Protein AF-A0A6M1Z0L0-F1 (afdb_monomer_lite)

Sequence (212 aa):
MRDQWIDWLQDKQRHFFYGVILVIAVFFVAFQIAGKFHKGPTSNFFAANQVFEKWLLQKEPFDNLESALQKHPELETKFGARIAEKFIAQNDGESAEPFASRVFQRVFPEIPEHSTFAQGSLLIAKGNLEEALTMAVSLKERLDNDALLYGFNLVRIASLCRALDVSAEEQVALRELEGFIEEKSEAALLLNECFKEGTTTLSDYISQRKTQ

Foldseek 3Di:
DVVVVVVVCVVCVVVVVVVVVVVVVVVVVVVVVVVVPPCDPVVLVVVLVVQLVCVLVVNDDCVSNVVSCVVPVVVLVVCLVVQLVVCLVVLNLVSNVVSLVVVLVVCCVPCVLVSLLSVLSSCVSVVVLVVSLVSLVVSLVVCPPPLLSNLVSLVSNLVSCVVVVVLVSNLVSLVVNVVSLVVVPPSNVVSQVVADDPPDTPVNVSVVSVVD

Secondary structure (DSSP, 8-state):
-HHHHHHHHHHHHHHHHHHHHHHHHHHHHHHHHHHHH---HHHHHHHHHHHHHHHHTTSS-HHHHHHHHHH-THHHHHHHHHHHHHHHHTT-HHHHHHHHHHHHHHHTTT-HHHHHHHHHHHHHHTT-HHHHHHHHHHHHTT-TT-HHHHHHHHHHHHHHHHHTT-HHHHHHHHHHHHHHHHT--HHHHHHHHHSEETTEEHHHHHHHHTT-

Radius of gyration: 32.15 Å; chains: 1; bounding box: 49×32×114 Å

Structure (mmCIF, N/CA/C/O backbone):
data_AF-A0A6M1Z0L0-F1
#
_entry.id   AF-A0A6M1Z0L0-F1
#
loop_
_atom_site.group_PDB
_atom_site.id
_atom_site.type_symbol
_atom_site.label_atom_id
_atom_site.label_alt_id
_atom_site.label_comp_id
_atom_site.label_asym_id
_atom_site.label_entity_id
_atom_site.label_seq_id
_atom_site.pdbx_PDB_ins_code
_atom_site.Cartn_x
_atom_site.Cartn_y
_atom_site.Cartn_z
_atom_site.occupancy
_atom_site.B_iso_or_equiv
_atom_site.auth_seq_id
_atom_site.auth_comp_id
_atom_site.auth_asym_id
_atom_site.auth_atom_id
_atom_site.pdbx_PDB_model_num
ATOM 1 N N . MET A 1 1 ? 20.686 12.573 -90.471 1.00 58.75 1 MET A N 1
ATOM 2 C CA . MET A 1 1 ? 20.586 13.111 -89.091 1.00 58.75 1 MET A CA 1
ATOM 3 C C . MET A 1 1 ? 19.736 12.236 -88.175 1.00 58.75 1 MET A C 1
ATOM 5 O O . MET A 1 1 ? 20.153 12.040 -87.046 1.00 58.75 1 MET A O 1
ATOM 9 N N . ARG A 1 2 ? 18.592 11.687 -88.620 1.00 65.88 2 ARG A N 1
ATOM 10 C CA . ARG A 1 2 ? 17.754 10.808 -87.779 1.00 65.88 2 ARG A CA 1
ATOM 11 C C . ARG A 1 2 ? 18.464 9.510 -87.366 1.00 65.88 2 ARG A C 1
ATOM 13 O O . ARG A 1 2 ? 18.391 9.135 -86.205 1.00 65.88 2 ARG A O 1
ATOM 20 N N . ASP A 1 3 ? 19.210 8.902 -88.285 1.00 70.94 3 ASP A N 1
ATOM 21 C CA . ASP A 1 3 ? 19.865 7.607 -88.038 1.00 70.94 3 ASP A CA 1
ATOM 22 C C . ASP A 1 3 ? 21.054 7.728 -87.069 1.00 70.94 3 ASP A C 1
ATOM 24 O O . ASP A 1 3 ? 21.173 6.948 -86.134 1.00 70.94 3 ASP A O 1
ATOM 28 N N . GLN A 1 4 ? 21.828 8.818 -87.161 1.00 76.00 4 GLN A N 1
ATOM 29 C CA . GLN A 1 4 ? 22.904 9.134 -86.206 1.00 76.00 4 GLN A CA 1
ATOM 30 C C . GLN A 1 4 ? 22.402 9.326 -84.766 1.00 76.00 4 GLN A C 1
ATOM 32 O O . GLN A 1 4 ? 23.133 9.066 -83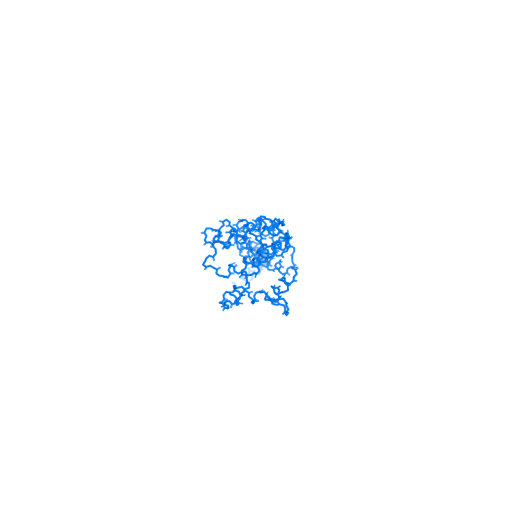.814 1.00 76.00 4 GLN A O 1
ATOM 37 N N . TRP A 1 5 ? 21.162 9.792 -84.597 1.00 74.25 5 TRP A N 1
ATOM 38 C CA . TRP A 1 5 ? 20.561 9.981 -83.278 1.00 74.25 5 TRP A CA 1
ATOM 39 C C . TRP A 1 5 ? 20.124 8.647 -82.660 1.00 74.25 5 TRP A C 1
ATOM 41 O O . TRP A 1 5 ? 20.242 8.464 -81.452 1.00 74.25 5 TRP A O 1
ATOM 51 N N . ILE A 1 6 ? 19.665 7.702 -83.488 1.00 77.69 6 ILE A N 1
ATOM 52 C CA . ILE A 1 6 ? 19.258 6.355 -83.062 1.00 77.69 6 ILE A CA 1
ATOM 53 C C . ILE A 1 6 ? 20.485 5.525 -82.664 1.00 77.69 6 ILE A C 1
ATOM 55 O O . ILE A 1 6 ? 20.477 4.917 -81.593 1.00 77.69 6 ILE A O 1
ATOM 59 N N . ASP A 1 7 ? 21.559 5.582 -83.455 1.00 77.62 7 ASP A N 1
ATOM 60 C CA . ASP A 1 7 ? 22.811 4.871 -83.166 1.00 77.62 7 ASP A CA 1
ATOM 61 C C . ASP A 1 7 ? 23.477 5.393 -81.881 1.00 77.62 7 ASP A C 1
ATOM 63 O O . ASP A 1 7 ? 23.958 4.620 -81.050 1.00 77.62 7 ASP A O 1
ATOM 67 N N . TRP A 1 8 ? 23.436 6.713 -81.660 1.00 77.50 8 TRP A N 1
ATOM 68 C CA . TRP A 1 8 ? 23.908 7.325 -80.416 1.00 77.50 8 TRP A CA 1
ATOM 69 C C . TRP A 1 8 ? 23.073 6.890 -79.204 1.00 77.50 8 TRP A C 1
ATOM 71 O O . TRP A 1 8 ? 23.625 6.609 -78.136 1.00 77.50 8 TRP A O 1
ATOM 81 N N . LEU A 1 9 ? 21.748 6.792 -79.362 1.00 75.38 9 LEU A N 1
ATOM 82 C CA . LEU A 1 9 ? 20.863 6.338 -78.291 1.00 75.38 9 LEU A CA 1
ATOM 83 C C . LEU A 1 9 ? 21.138 4.876 -77.921 1.00 75.38 9 LEU A C 1
ATOM 85 O O . LEU A 1 9 ? 21.174 4.554 -76.736 1.00 75.38 9 LEU A O 1
ATOM 89 N N . GLN A 1 10 ? 21.370 4.008 -78.910 1.00 78.25 10 GLN A N 1
ATOM 90 C CA . GLN A 1 10 ? 21.685 2.595 -78.684 1.00 78.25 10 GLN A CA 1
ATOM 91 C C . GLN A 1 10 ? 23.038 2.395 -77.989 1.00 78.25 10 GLN A C 1
ATOM 93 O O . GLN A 1 10 ? 23.122 1.585 -77.065 1.00 78.25 10 GLN A O 1
ATOM 98 N N . ASP A 1 11 ? 24.067 3.168 -78.351 1.00 81.94 11 ASP A N 1
ATOM 99 C CA . ASP A 1 11 ? 25.377 3.119 -77.684 1.00 81.94 11 ASP A CA 1
ATOM 100 C C . ASP A 1 11 ? 25.288 3.562 -76.209 1.00 81.94 11 ASP A C 1
ATOM 102 O O . ASP A 1 11 ? 25.892 2.968 -75.310 1.00 81.94 11 ASP A O 1
ATOM 106 N N . LYS A 1 12 ? 24.472 4.585 -75.919 1.00 85.50 12 LYS A N 1
ATOM 107 C CA . LYS A 1 12 ? 24.326 5.140 -74.561 1.00 85.50 12 LYS A CA 1
ATOM 108 C C . LYS A 1 12 ? 23.271 4.455 -73.699 1.00 85.50 12 LYS A C 1
ATOM 110 O O . LYS A 1 12 ? 23.344 4.574 -72.473 1.00 85.50 12 LYS A O 1
ATOM 115 N N . GLN A 1 13 ? 22.356 3.682 -74.283 1.00 82.94 13 GLN A N 1
ATOM 116 C CA . GLN A 1 13 ? 21.294 2.976 -73.560 1.00 82.94 13 GLN A CA 1
ATOM 117 C C . GLN A 1 13 ? 21.852 2.048 -72.474 1.00 82.94 13 GLN A C 1
ATOM 119 O O . GLN A 1 13 ? 21.307 1.983 -71.372 1.00 82.94 13 GLN A O 1
ATOM 124 N N . ARG A 1 14 ? 22.973 1.369 -72.744 1.00 80.31 14 ARG A N 1
ATOM 125 C CA . ARG A 1 14 ? 23.596 0.453 -71.781 1.00 80.31 14 ARG A CA 1
ATOM 126 C C . ARG A 1 14 ? 24.157 1.190 -70.559 1.00 80.31 14 ARG A C 1
ATOM 128 O O . ARG A 1 14 ? 23.950 0.750 -69.431 1.00 80.31 14 ARG A O 1
ATOM 135 N N . HIS A 1 15 ? 24.810 2.333 -70.765 1.00 86.06 15 HIS A N 1
ATOM 136 C CA . HIS A 1 15 ? 25.315 3.172 -69.673 1.00 86.06 15 HIS A CA 1
ATOM 137 C C . HIS A 1 15 ? 24.184 3.829 -68.878 1.00 86.06 15 HIS A C 1
ATOM 139 O O . HIS A 1 15 ? 24.255 3.885 -67.651 1.00 86.06 15 HIS A O 1
ATOM 145 N N . PHE A 1 16 ? 23.118 4.255 -69.560 1.00 86.38 16 PHE A N 1
ATOM 146 C CA . PHE A 1 16 ? 21.915 4.772 -68.914 1.00 86.38 16 PHE A CA 1
ATOM 147 C C . PHE A 1 16 ? 21.266 3.713 -68.014 1.00 86.38 16 PHE A C 1
ATOM 149 O O . PHE A 1 16 ? 20.957 3.991 -66.857 1.00 86.38 16 PHE A O 1
ATOM 156 N N . PHE A 1 17 ? 21.145 2.474 -68.497 1.00 87.31 17 PHE A N 1
ATOM 157 C CA . PHE A 1 17 ? 20.562 1.371 -67.733 1.00 87.31 17 PHE A CA 1
ATOM 158 C C . PHE A 1 17 ? 21.378 1.029 -66.477 1.00 87.31 17 PHE A C 1
ATOM 160 O O . PHE A 1 17 ? 20.812 0.897 -65.392 1.00 87.31 17 PHE A O 1
ATOM 167 N N . TYR A 1 18 ? 22.711 0.961 -66.584 1.00 90.31 18 TYR A N 1
ATOM 168 C CA . TYR A 1 18 ? 23.572 0.763 -65.412 1.00 90.31 18 TYR A CA 1
ATOM 169 C C . TYR A 1 18 ? 23.504 1.936 -64.427 1.00 90.31 18 TYR A C 1
ATOM 171 O O . TYR A 1 18 ? 23.506 1.707 -63.218 1.00 90.31 18 TYR A O 1
ATOM 179 N N . GLY A 1 19 ? 23.388 3.172 -64.922 1.00 92.00 19 GLY A N 1
ATOM 180 C CA . GLY A 1 19 ? 23.187 4.352 -64.081 1.00 92.00 19 GLY A CA 1
ATOM 181 C C . GLY A 1 19 ? 21.892 4.272 -63.271 1.00 92.00 19 GLY A C 1
ATOM 182 O O . GLY A 1 19 ? 21.909 4.490 -62.062 1.00 92.00 19 GLY A O 1
ATOM 183 N N . VAL A 1 20 ? 20.786 3.875 -63.905 1.00 91.50 20 VAL A N 1
ATOM 184 C CA . VAL A 1 20 ? 19.490 3.696 -63.229 1.00 91.50 20 VAL A CA 1
ATOM 185 C C . VAL A 1 20 ? 19.558 2.590 -62.171 1.00 91.50 20 VAL A C 1
ATOM 187 O O . VAL A 1 20 ? 19.101 2.797 -61.048 1.00 91.50 20 VAL A O 1
ATOM 190 N N . ILE A 1 21 ? 20.175 1.444 -62.480 1.00 93.62 21 ILE A N 1
ATOM 191 C CA . ILE A 1 21 ? 20.345 0.350 -61.508 1.00 93.62 21 ILE A CA 1
ATOM 192 C C . ILE A 1 21 ? 21.174 0.806 -60.303 1.00 93.62 21 ILE A C 1
ATOM 194 O O . ILE A 1 21 ? 20.808 0.511 -59.166 1.00 93.62 21 ILE A O 1
ATOM 198 N N . LEU A 1 22 ? 22.265 1.540 -60.533 1.00 94.50 22 LEU A N 1
ATOM 199 C CA . LEU A 1 22 ? 23.115 2.052 -59.460 1.00 94.50 22 LEU A CA 1
ATO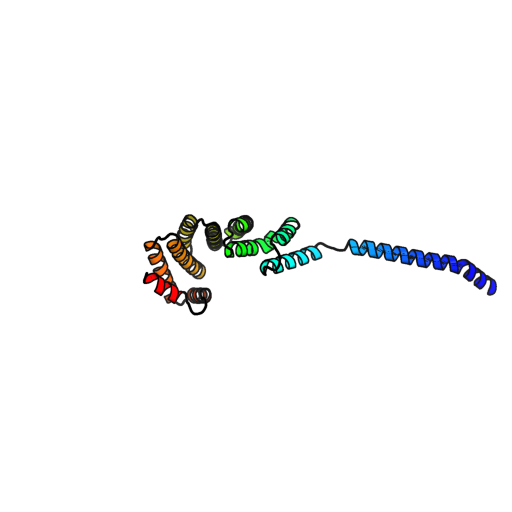M 200 C C . LEU A 1 22 ? 22.335 2.998 -58.540 1.00 94.50 22 LEU A C 1
ATOM 202 O O . LEU A 1 22 ? 22.416 2.868 -57.322 1.00 94.50 22 LEU A O 1
ATOM 206 N N . VAL A 1 23 ? 21.540 3.907 -59.109 1.00 94.88 23 VAL A N 1
ATOM 207 C CA . VAL A 1 23 ? 20.701 4.830 -58.332 1.00 94.88 23 VAL A CA 1
ATOM 208 C C . VAL A 1 23 ? 19.675 4.066 -57.496 1.00 94.88 23 VAL A C 1
ATOM 210 O O . VAL A 1 23 ? 19.530 4.358 -56.312 1.00 94.88 23 VAL A O 1
ATOM 213 N N . ILE A 1 24 ? 19.015 3.052 -58.063 1.00 94.38 24 ILE A N 1
ATOM 214 C CA . ILE A 1 24 ? 18.059 2.210 -57.325 1.00 94.38 24 ILE A CA 1
ATOM 215 C C . ILE A 1 24 ? 18.759 1.456 -56.188 1.00 94.38 24 ILE A C 1
ATOM 217 O O . ILE A 1 24 ? 18.242 1.418 -55.073 1.00 94.38 24 ILE A O 1
ATOM 221 N N . ALA A 1 25 ? 19.945 0.893 -56.433 1.00 93.88 25 ALA A N 1
ATOM 222 C CA . ALA A 1 25 ? 20.717 0.186 -55.413 1.00 93.88 25 ALA A CA 1
ATOM 223 C C . ALA A 1 25 ? 21.144 1.121 -54.269 1.00 93.88 25 ALA A C 1
ATOM 225 O O . ALA A 1 25 ? 20.983 0.777 -53.098 1.00 93.88 25 ALA A O 1
ATOM 226 N N . VAL A 1 26 ? 21.620 2.327 -54.594 1.00 95.00 26 VAL A N 1
ATOM 227 C CA . VAL A 1 26 ? 21.963 3.353 -53.598 1.00 95.00 26 VAL A CA 1
ATOM 228 C C . VAL A 1 26 ? 20.727 3.768 -52.805 1.00 95.00 26 VAL A C 1
ATOM 230 O O . VAL A 1 26 ? 20.796 3.856 -51.582 1.00 95.00 26 VAL A O 1
ATOM 233 N N . PHE A 1 27 ? 19.584 3.960 -53.467 1.00 93.75 27 PHE A N 1
ATOM 234 C CA . PHE A 1 27 ? 18.335 4.324 -52.799 1.00 93.75 27 PHE A CA 1
ATOM 235 C C . PHE A 1 27 ? 17.845 3.214 -51.861 1.00 93.75 27 PHE A C 1
ATOM 237 O O . PHE A 1 27 ? 17.438 3.491 -50.736 1.00 93.75 27 PHE A O 1
ATOM 244 N N . PHE A 1 28 ? 17.950 1.950 -52.276 1.00 92.31 28 PHE A N 1
ATOM 245 C CA . PHE A 1 28 ? 17.598 0.798 -51.447 1.00 92.31 28 PHE A CA 1
ATOM 246 C C . PHE A 1 28 ? 18.487 0.691 -50.201 1.00 92.31 28 PHE A C 1
ATOM 248 O O . PHE A 1 28 ? 17.985 0.491 -49.094 1.00 92.31 28 PHE A O 1
ATOM 255 N N . VAL A 1 29 ? 19.801 0.881 -50.356 1.00 91.38 29 VAL A N 1
ATOM 256 C CA . VAL A 1 29 ? 20.746 0.888 -49.229 1.00 91.38 29 VAL A CA 1
ATOM 257 C C . VAL A 1 29 ? 20.479 2.076 -48.303 1.00 91.38 29 VAL A C 1
ATOM 259 O O . VAL A 1 29 ? 20.396 1.891 -47.090 1.00 91.38 29 VAL A O 1
ATOM 262 N N . ALA A 1 30 ? 20.265 3.277 -48.847 1.00 87.88 30 ALA A N 1
ATOM 263 C CA . ALA A 1 30 ? 19.924 4.462 -48.063 1.00 87.88 30 ALA A CA 1
ATOM 264 C C . ALA A 1 30 ? 18.618 4.268 -47.276 1.00 87.88 30 ALA A C 1
ATOM 266 O O . ALA A 1 30 ? 18.559 4.614 -46.098 1.00 87.88 30 ALA A O 1
ATOM 267 N N . PHE A 1 31 ? 17.604 3.645 -47.883 1.00 85.81 31 PHE A N 1
ATOM 268 C CA . PHE A 1 31 ? 16.337 3.330 -47.226 1.00 85.81 31 PHE A CA 1
ATOM 269 C C . PHE A 1 31 ? 16.502 2.302 -46.094 1.00 85.81 31 PHE A C 1
ATOM 271 O O . PHE A 1 31 ? 15.972 2.493 -45.000 1.00 85.81 31 PHE A O 1
ATOM 278 N N . GLN A 1 32 ? 17.291 1.244 -46.313 1.00 82.44 32 GLN A N 1
ATOM 279 C CA . GLN A 1 32 ? 17.608 0.240 -45.286 1.00 82.44 32 GLN A CA 1
ATOM 280 C C . GLN A 1 32 ? 18.367 0.837 -44.095 1.00 82.44 32 GLN A C 1
ATOM 282 O O . GLN A 1 32 ? 18.114 0.476 -42.944 1.00 82.44 32 GLN A O 1
ATOM 287 N N . ILE A 1 33 ? 19.287 1.765 -44.358 1.00 81.81 33 ILE A N 1
ATOM 288 C CA . ILE A 1 33 ? 20.039 2.466 -43.317 1.00 81.81 33 ILE A CA 1
ATOM 289 C C . ILE A 1 33 ? 19.108 3.433 -42.573 1.00 81.81 33 ILE A C 1
ATOM 291 O O . ILE A 1 33 ? 19.030 3.373 -41.348 1.00 81.81 33 ILE A O 1
ATOM 295 N N . ALA A 1 34 ? 18.327 4.250 -43.285 1.00 75.12 34 ALA A N 1
ATOM 296 C CA . ALA A 1 34 ? 17.383 5.193 -42.684 1.00 75.12 34 ALA A CA 1
ATOM 297 C C . ALA A 1 34 ? 16.338 4.498 -41.793 1.00 75.12 34 ALA A C 1
ATOM 299 O O . ALA A 1 34 ? 16.054 4.983 -40.696 1.00 75.12 34 ALA A O 1
ATOM 300 N N . GLY A 1 35 ? 15.824 3.331 -42.199 1.00 63.12 35 GLY A N 1
ATOM 301 C CA . GLY A 1 35 ? 14.878 2.542 -41.403 1.00 63.12 35 GLY A CA 1
ATOM 302 C C . GLY A 1 35 ? 15.447 2.040 -40.069 1.00 63.12 35 GLY A C 1
ATOM 303 O O . GLY A 1 35 ? 14.705 1.899 -39.098 1.00 63.12 35 GLY A O 1
ATOM 304 N N . LYS A 1 36 ? 16.768 1.833 -39.971 1.00 63.91 36 LYS A N 1
ATOM 305 C CA . LYS A 1 36 ? 17.429 1.424 -38.719 1.00 63.91 36 LYS A CA 1
ATOM 306 C C . LYS A 1 36 ? 17.633 2.577 -37.729 1.00 63.91 36 LYS A C 1
ATOM 308 O O . LYS A 1 36 ? 17.756 2.312 -36.537 1.00 63.91 36 LYS A O 1
ATOM 313 N N . PHE A 1 37 ? 17.610 3.830 -38.188 1.00 58.25 37 PHE A N 1
ATOM 314 C CA . PHE A 1 37 ? 17.841 5.015 -37.349 1.00 58.25 37 PHE A CA 1
ATOM 315 C C . PHE A 1 37 ? 16.562 5.734 -36.877 1.00 58.25 37 PHE A C 1
ATOM 317 O O . PHE A 1 37 ? 16.653 6.667 -36.088 1.00 58.25 37 PHE A O 1
ATOM 324 N N . HIS A 1 38 ? 15.365 5.292 -37.287 1.00 50.28 38 HIS A N 1
ATOM 325 C CA . HIS A 1 38 ? 14.088 5.950 -36.945 1.00 50.28 38 HIS A CA 1
ATOM 326 C C . HIS A 1 38 ? 13.393 5.445 -35.664 1.00 50.28 38 HIS A C 1
ATOM 328 O O . HIS A 1 38 ? 12.245 5.811 -35.408 1.00 50.28 38 HIS A O 1
ATOM 334 N N . LYS A 1 39 ? 14.050 4.648 -34.809 1.00 53.78 39 LYS A N 1
ATOM 335 C CA . LYS A 1 39 ? 13.508 4.345 -33.468 1.00 53.78 39 LYS A CA 1
ATOM 336 C C . LYS A 1 39 ? 13.708 5.550 -32.545 1.00 53.78 39 LYS A C 1
ATOM 338 O O . LYS A 1 39 ? 14.631 5.586 -31.740 1.00 53.78 39 LYS A O 1
ATOM 343 N N . GLY A 1 40 ? 12.870 6.567 -32.729 1.00 53.44 40 GLY A N 1
ATOM 344 C CA . GLY A 1 40 ? 12.899 7.791 -31.936 1.00 53.44 40 GLY A CA 1
ATOM 345 C C . GLY A 1 40 ? 12.501 7.574 -30.464 1.00 53.44 40 GLY A C 1
ATOM 346 O O . GLY A 1 40 ? 11.939 6.531 -30.118 1.00 53.44 40 GLY A O 1
ATOM 347 N N . PRO A 1 41 ? 12.724 8.579 -29.597 1.00 58.09 41 PRO A N 1
ATOM 348 C CA . PRO A 1 41 ? 12.422 8.522 -28.159 1.00 58.09 41 PRO A CA 1
ATOM 349 C C . PRO A 1 41 ? 10.963 8.156 -27.832 1.00 58.09 41 PRO A C 1
ATOM 351 O O . PRO A 1 41 ? 10.686 7.468 -26.852 1.00 58.09 41 PRO A O 1
ATOM 354 N N . THR A 1 42 ? 10.018 8.555 -28.687 1.00 58.69 42 THR A N 1
ATOM 355 C CA . THR A 1 42 ? 8.579 8.279 -28.545 1.00 58.69 42 THR A CA 1
ATOM 356 C C . THR A 1 42 ? 8.228 6.794 -28.664 1.00 58.69 42 THR A C 1
ATOM 358 O O . THR A 1 42 ? 7.354 6.315 -27.942 1.00 58.69 42 THR A O 1
ATOM 361 N N . SER A 1 43 ? 8.939 6.043 -29.514 1.00 64.12 43 SER A N 1
ATOM 362 C CA . SER A 1 43 ? 8.796 4.582 -29.619 1.00 64.12 43 SER A CA 1
ATOM 363 C C . SER A 1 43 ? 9.170 3.895 -28.304 1.00 64.12 43 SER A C 1
ATOM 365 O O . SER A 1 43 ? 8.516 2.936 -27.897 1.00 64.12 43 SER A O 1
ATOM 367 N N . ASN A 1 44 ? 10.211 4.389 -27.629 1.00 70.81 44 ASN A N 1
ATOM 368 C CA . ASN A 1 44 ? 10.708 3.790 -26.392 1.00 70.81 44 ASN A CA 1
ATOM 369 C C . ASN A 1 44 ? 9.770 4.068 -25.211 1.00 70.81 44 ASN A C 1
ATOM 371 O O . ASN A 1 44 ? 9.490 3.159 -24.435 1.00 70.81 44 ASN A O 1
ATOM 375 N N . PHE A 1 45 ? 9.195 5.273 -25.128 1.00 79.31 45 PHE A N 1
ATOM 376 C CA . PHE A 1 45 ? 8.202 5.604 -24.101 1.00 79.31 45 PHE A CA 1
ATOM 377 C C . PHE A 1 45 ? 6.918 4.773 -24.241 1.00 79.31 45 PHE A C 1
ATOM 379 O O . PHE A 1 45 ? 6.378 4.265 -23.258 1.00 79.31 45 PHE A O 1
ATOM 386 N N . PHE A 1 46 ? 6.434 4.588 -25.474 1.00 84.75 46 PHE A N 1
ATOM 387 C CA . PHE A 1 46 ? 5.270 3.741 -25.731 1.00 84.75 46 PHE A CA 1
ATOM 388 C C . PHE A 1 46 ? 5.542 2.273 -25.380 1.00 84.75 46 PHE A C 1
ATOM 390 O O . PHE A 1 46 ? 4.710 1.632 -24.740 1.00 84.75 46 PHE A O 1
ATOM 397 N N . ALA A 1 47 ? 6.724 1.758 -25.734 1.00 86.50 47 ALA A N 1
ATOM 398 C CA . ALA A 1 47 ? 7.141 0.416 -25.345 1.00 86.50 47 ALA A CA 1
ATOM 399 C C . ALA A 1 47 ? 7.204 0.259 -23.817 1.00 86.50 47 ALA A C 1
ATOM 401 O O . ALA A 1 47 ? 6.713 -0.736 -23.290 1.00 86.50 47 ALA A O 1
ATOM 402 N N . ALA A 1 48 ? 7.724 1.254 -23.094 1.00 87.62 48 ALA A N 1
ATOM 403 C CA . ALA A 1 48 ? 7.788 1.211 -21.637 1.00 87.62 48 ALA A CA 1
ATOM 404 C C . ALA A 1 48 ? 6.397 1.226 -20.976 1.00 87.62 48 ALA A C 1
ATOM 406 O O . ALA A 1 48 ? 6.175 0.470 -20.033 1.00 87.62 48 ALA A O 1
ATOM 407 N N . ASN A 1 49 ? 5.431 1.991 -21.508 1.00 91.00 49 ASN A N 1
ATOM 408 C CA . ASN A 1 49 ? 4.034 1.901 -21.059 1.00 91.00 49 ASN A CA 1
ATOM 409 C C . ASN A 1 49 ? 3.486 0.476 -21.233 1.00 91.00 49 ASN A C 1
ATOM 411 O O . ASN A 1 49 ? 2.846 -0.046 -20.329 1.00 91.00 49 ASN A O 1
ATOM 415 N N . GLN A 1 50 ? 3.741 -0.177 -22.373 1.00 92.44 50 GLN A N 1
ATOM 416 C CA . GLN A 1 50 ? 3.264 -1.549 -22.584 1.00 92.44 50 GLN A CA 1
ATOM 417 C C . GLN A 1 50 ? 3.887 -2.540 -21.601 1.00 92.44 50 GLN A C 1
ATOM 419 O O . GLN A 1 50 ? 3.193 -3.434 -21.121 1.00 92.44 50 GLN A O 1
ATOM 424 N N . VAL A 1 51 ? 5.183 -2.397 -21.309 1.00 93.62 51 VAL A N 1
ATOM 425 C CA . VAL A 1 51 ? 5.867 -3.234 -20.313 1.00 93.62 51 VAL A CA 1
ATOM 426 C C . VAL A 1 51 ? 5.251 -3.020 -18.933 1.00 93.62 51 VAL A C 1
ATOM 428 O O . VAL A 1 51 ? 4.936 -4.000 -18.265 1.00 93.62 51 VAL A O 1
ATOM 431 N N . PHE A 1 52 ? 5.004 -1.767 -1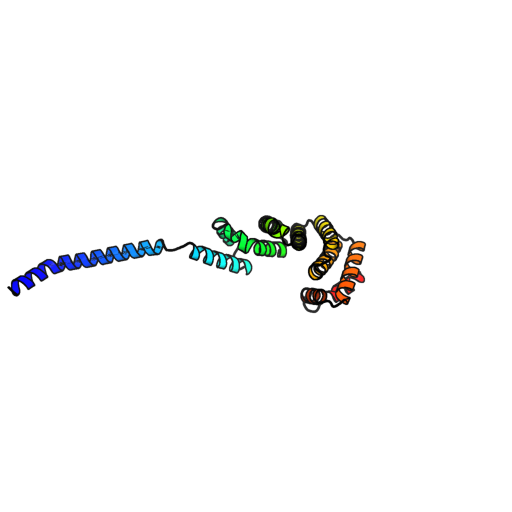8.540 1.00 95.25 52 PHE A N 1
ATOM 432 C CA . PHE A 1 52 ? 4.339 -1.440 -17.280 1.00 95.25 52 PHE A CA 1
ATOM 433 C C . PHE A 1 52 ? 2.943 -2.076 -17.177 1.00 95.25 52 PHE A C 1
ATOM 435 O O . PHE A 1 52 ? 2.668 -2.773 -16.204 1.00 95.25 52 PHE A O 1
ATOM 442 N N . GLU A 1 53 ? 2.090 -1.920 -18.193 1.00 94.62 53 GLU A N 1
ATOM 443 C CA . GLU A 1 53 ? 0.736 -2.499 -18.199 1.00 94.62 53 GLU A CA 1
ATOM 444 C C . GLU A 1 53 ? 0.759 -4.031 -18.126 1.00 94.62 53 GLU A C 1
ATOM 446 O O . GLU A 1 53 ? 0.007 -4.656 -17.375 1.00 94.62 53 GLU A O 1
ATOM 451 N N . LYS A 1 54 ? 1.655 -4.670 -18.883 1.00 95.19 54 LYS A N 1
ATOM 452 C CA . LYS A 1 54 ? 1.805 -6.126 -18.830 1.00 95.19 54 LYS A CA 1
ATOM 453 C C . LYS A 1 54 ? 2.310 -6.597 -17.470 1.00 95.19 54 LYS A C 1
ATOM 455 O O . LYS A 1 54 ? 1.792 -7.588 -16.957 1.00 95.19 54 LYS A O 1
ATOM 460 N N . TRP A 1 55 ? 3.285 -5.900 -16.888 1.00 95.94 55 TRP A N 1
ATOM 461 C CA . TRP A 1 55 ? 3.763 -6.191 -15.543 1.00 95.94 55 TRP A CA 1
ATOM 462 C C . TRP A 1 55 ? 2.636 -6.032 -14.525 1.00 95.94 55 TRP A C 1
ATOM 464 O O . TRP A 1 55 ? 2.446 -6.925 -13.703 1.00 95.94 55 TRP A O 1
ATOM 474 N N . LEU A 1 56 ? 1.833 -4.965 -14.602 1.00 93.75 56 LEU A N 1
ATOM 475 C CA . LEU A 1 56 ? 0.698 -4.721 -13.708 1.00 93.75 56 LEU A CA 1
ATOM 476 C C . LEU A 1 56 ? -0.286 -5.902 -13.727 1.00 93.75 56 LEU A C 1
ATOM 478 O O . LEU A 1 56 ? -0.648 -6.410 -12.666 1.00 93.75 56 LEU A O 1
ATOM 482 N N . LEU A 1 57 ? -0.576 -6.430 -14.920 1.00 93.44 57 LEU A N 1
ATOM 483 C CA . LEU A 1 57 ? -1.410 -7.616 -15.153 1.00 93.44 57 LEU A CA 1
ATOM 484 C C . LEU A 1 57 ? -0.710 -8.965 -14.882 1.00 93.44 57 LEU A C 1
ATOM 486 O O . LEU A 1 57 ? -1.268 -10.005 -15.225 1.00 93.44 57 LEU A O 1
ATOM 490 N N . GLN A 1 58 ? 0.498 -8.962 -14.306 1.00 90.12 58 GLN A N 1
ATOM 491 C CA . GLN A 1 58 ? 1.308 -10.156 -14.003 1.00 90.12 58 GLN A CA 1
ATOM 492 C C . GLN A 1 58 ? 1.661 -11.007 -15.238 1.00 90.12 58 GLN A C 1
ATOM 494 O O . GLN A 1 58 ? 1.888 -12.210 -15.143 1.00 90.12 58 GLN A O 1
ATOM 499 N N . LYS A 1 59 ? 1.717 -10.385 -16.419 1.00 89.06 59 LYS A N 1
ATOM 500 C CA . LYS A 1 59 ? 2.073 -11.046 -17.685 1.00 89.06 59 LYS A CA 1
ATOM 501 C C . LYS A 1 59 ? 3.565 -10.970 -18.005 1.00 89.06 59 LYS A C 1
ATOM 503 O O . LYS A 1 59 ? 4.002 -11.594 -18.964 1.00 89.06 59 LYS A O 1
ATOM 508 N N . GLU A 1 60 ? 4.323 -10.183 -17.246 1.00 89.50 60 GLU A N 1
ATOM 509 C CA . GLU A 1 60 ? 5.761 -9.959 -17.420 1.00 89.50 60 GLU A CA 1
ATOM 510 C C . GLU A 1 60 ? 6.441 -9.866 -16.042 1.00 89.50 60 GLU A C 1
ATOM 512 O O . GLU A 1 60 ? 5.819 -9.349 -15.103 1.00 89.50 60 GLU A O 1
ATOM 517 N N . PRO A 1 61 ? 7.698 -10.329 -15.905 1.00 92.25 61 PRO A N 1
ATOM 518 C CA . PRO A 1 61 ? 8.485 -10.157 -14.687 1.00 92.25 61 PRO A CA 1
ATOM 519 C C . PRO A 1 61 ? 8.851 -8.686 -14.457 1.00 92.25 61 PRO A C 1
ATOM 521 O O . PRO A 1 61 ? 8.877 -7.879 -15.392 1.00 92.25 61 PRO A O 1
ATOM 524 N N . PHE A 1 62 ? 9.161 -8.338 -13.206 1.00 95.00 62 PHE A N 1
ATOM 525 C CA . PHE A 1 62 ? 9.539 -6.971 -12.845 1.00 95.00 62 PHE A CA 1
ATOM 526 C C . PHE A 1 62 ? 10.845 -6.520 -13.512 1.00 95.00 62 PHE A C 1
ATOM 528 O O . PHE A 1 62 ? 10.913 -5.379 -13.954 1.00 95.00 62 PH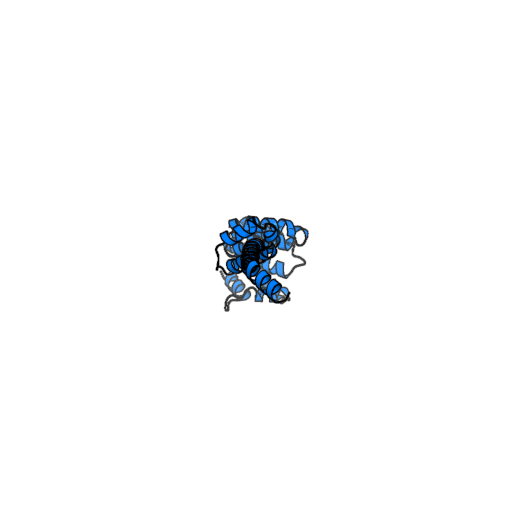E A O 1
ATOM 535 N N . ASP A 1 63 ? 11.818 -7.413 -13.704 1.00 94.94 63 ASP A N 1
ATOM 536 C CA . ASP A 1 63 ? 13.123 -7.131 -14.327 1.00 94.94 63 ASP A CA 1
ATOM 537 C C . ASP A 1 63 ? 13.006 -6.432 -15.695 1.00 94.94 63 ASP A C 1
ATOM 539 O O . ASP A 1 63 ? 13.824 -5.581 -16.063 1.00 94.94 63 ASP A O 1
ATOM 543 N N . ASN A 1 64 ? 11.953 -6.757 -16.456 1.00 92.06 64 ASN A N 1
ATOM 544 C CA . ASN A 1 64 ? 11.672 -6.127 -17.746 1.00 92.06 64 ASN A CA 1
ATOM 545 C C . ASN A 1 64 ? 11.259 -4.658 -17.578 1.00 92.06 64 ASN A C 1
ATOM 547 O O . ASN A 1 64 ? 11.686 -3.800 -18.356 1.00 92.06 64 ASN A O 1
ATOM 551 N N . LEU A 1 65 ? 10.439 -4.364 -16.565 1.00 94.31 65 LEU A N 1
ATOM 552 C CA . LEU A 1 65 ? 10.057 -3.002 -16.206 1.00 94.31 65 LEU A CA 1
ATOM 553 C C . LEU A 1 65 ? 11.241 -2.254 -15.591 1.00 94.31 65 LEU A C 1
ATOM 555 O O . LEU A 1 65 ? 11.516 -1.133 -16.005 1.00 94.31 65 LEU A O 1
ATOM 559 N N . GLU A 1 66 ? 11.984 -2.878 -14.680 1.00 94.62 66 GLU A N 1
ATOM 560 C CA . GLU A 1 66 ? 13.175 -2.296 -14.059 1.00 94.62 66 GLU A CA 1
ATOM 561 C C . GLU A 1 66 ? 14.197 -1.860 -15.117 1.00 94.62 66 GLU A C 1
ATOM 563 O O . GLU A 1 66 ? 14.645 -0.713 -15.127 1.00 94.62 66 GLU A O 1
ATOM 568 N N . SER A 1 67 ? 14.471 -2.723 -16.098 1.00 92.06 67 SER A N 1
ATOM 569 C CA . SER A 1 67 ? 15.337 -2.403 -17.236 1.00 92.06 67 SER A CA 1
ATOM 570 C C . SER A 1 67 ? 14.844 -1.200 -18.052 1.00 92.06 67 SER A C 1
ATOM 572 O O . SER A 1 67 ? 15.649 -0.470 -18.637 1.00 92.06 67 SER A O 1
ATOM 574 N N . ALA A 1 68 ? 13.526 -0.995 -18.144 1.00 91.19 68 ALA A N 1
ATOM 575 C CA . ALA A 1 68 ? 12.946 0.164 -18.816 1.00 91.19 68 ALA A CA 1
ATOM 576 C C . ALA A 1 68 ? 13.087 1.439 -17.968 1.00 91.19 68 ALA A C 1
ATOM 578 O O . ALA A 1 68 ? 13.435 2.482 -18.518 1.00 91.19 68 ALA A O 1
ATOM 579 N N . LEU A 1 69 ? 12.887 1.348 -16.648 1.00 92.69 69 LEU A N 1
ATOM 580 C CA . LEU A 1 69 ? 13.054 2.461 -15.705 1.00 92.69 69 LEU A CA 1
ATOM 581 C C . LEU A 1 69 ? 14.512 2.930 -15.633 1.00 92.69 69 LEU A C 1
ATOM 583 O O . LEU A 1 69 ? 14.769 4.127 -15.669 1.00 92.69 69 LEU A O 1
ATOM 587 N N . GLN A 1 70 ? 15.478 2.007 -15.639 1.00 91.62 70 GLN A N 1
ATOM 588 C CA . GLN A 1 70 ? 16.906 2.348 -15.659 1.00 91.62 70 GLN A CA 1
ATOM 589 C C . GLN A 1 70 ? 17.309 3.126 -16.921 1.00 91.62 70 GLN A C 1
ATOM 591 O O . GLN A 1 70 ? 18.165 4.008 -16.868 1.00 91.62 70 GLN A O 1
ATOM 596 N N . LYS A 1 71 ? 16.691 2.815 -18.067 1.00 89.88 71 LYS A N 1
ATOM 597 C CA . LYS A 1 71 ? 16.926 3.529 -19.336 1.00 89.88 71 LYS A CA 1
ATOM 598 C C . LYS A 1 71 ? 16.213 4.878 -19.397 1.00 89.88 71 LYS A C 1
ATOM 600 O O . LYS A 1 71 ? 16.654 5.751 -20.140 1.00 89.88 71 LYS A O 1
ATOM 605 N N . HIS A 1 72 ? 15.122 5.018 -18.651 1.00 89.31 72 HIS A N 1
ATOM 606 C CA . HIS A 1 72 ? 14.230 6.171 -18.664 1.00 89.31 72 HIS A CA 1
ATOM 607 C C . HIS A 1 72 ? 13.797 6.537 -17.233 1.00 89.31 72 HIS A C 1
ATOM 609 O O . HIS A 1 72 ? 12.650 6.269 -16.857 1.00 89.31 72 HIS A O 1
ATOM 615 N N . PRO A 1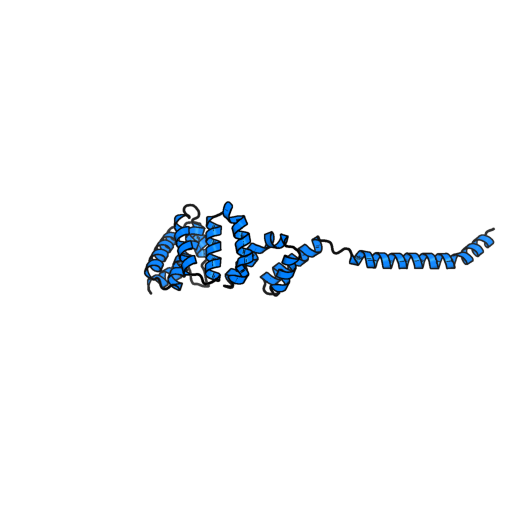 73 ? 14.683 7.138 -16.413 1.00 89.56 73 PRO A N 1
ATOM 616 C CA . PRO A 1 73 ? 14.384 7.461 -15.013 1.00 89.56 73 PRO A CA 1
ATOM 617 C C . PRO A 1 73 ? 13.165 8.379 -14.836 1.00 89.56 73 PRO A C 1
ATOM 619 O O . PRO A 1 73 ? 12.483 8.338 -13.814 1.00 89.56 73 PRO A O 1
ATOM 622 N N . GLU A 1 74 ? 12.820 9.174 -15.853 1.00 89.00 74 GLU A N 1
ATOM 623 C CA . GLU A 1 74 ? 11.604 9.989 -15.883 1.00 89.00 74 GLU A CA 1
ATOM 624 C C . GLU A 1 74 ? 10.317 9.160 -15.724 1.00 89.00 74 GLU A C 1
ATOM 626 O O . GLU A 1 74 ? 9.304 9.661 -15.232 1.00 89.00 74 GLU A O 1
ATOM 631 N N . LEU A 1 75 ? 10.347 7.876 -16.091 1.00 91.12 75 LEU A N 1
ATOM 632 C CA . LEU A 1 75 ? 9.212 6.970 -15.939 1.00 91.12 75 LEU A CA 1
ATOM 633 C C . LEU A 1 75 ? 8.932 6.615 -14.484 1.00 91.12 75 LEU A C 1
ATOM 635 O O . LEU A 1 75 ? 7.783 6.337 -14.150 1.00 91.12 75 LEU A O 1
ATOM 639 N N . GLU A 1 76 ? 9.925 6.674 -13.598 1.00 91.50 76 GLU A N 1
ATOM 640 C CA . GLU A 1 76 ? 9.694 6.454 -12.171 1.00 91.50 76 GLU A CA 1
ATOM 641 C C . GLU A 1 76 ? 8.776 7.526 -11.583 1.00 91.50 76 GLU A C 1
ATOM 643 O O . GLU A 1 76 ? 7.923 7.231 -10.750 1.00 91.50 76 GLU A O 1
ATOM 648 N N . THR A 1 77 ? 8.874 8.767 -12.072 1.00 91.06 77 THR A N 1
ATOM 649 C CA . THR A 1 77 ? 7.974 9.856 -11.660 1.00 91.06 77 THR A CA 1
ATOM 650 C C . THR A 1 77 ? 6.521 9.511 -11.982 1.00 91.06 77 THR A C 1
ATOM 652 O O . THR A 1 77 ? 5.632 9.836 -11.190 1.00 91.06 77 THR A O 1
ATOM 655 N N . LYS A 1 78 ? 6.300 8.843 -13.122 1.00 93.19 78 LYS A N 1
ATOM 656 C CA . LYS A 1 78 ? 4.989 8.450 -13.646 1.00 93.19 78 LYS A CA 1
ATOM 657 C C . LYS A 1 78 ? 4.451 7.166 -13.008 1.00 93.19 78 LYS A C 1
ATOM 659 O O . LYS A 1 78 ? 3.266 7.097 -12.702 1.00 93.19 78 LYS A O 1
ATOM 664 N N . PHE A 1 79 ? 5.297 6.153 -12.834 1.00 95.56 79 PHE A N 1
ATOM 665 C CA . PHE A 1 79 ? 4.882 4.804 -12.435 1.00 95.56 79 PHE A CA 1
ATOM 666 C C . PHE A 1 79 ? 5.185 4.457 -10.981 1.00 95.56 79 PHE A C 1
ATOM 668 O O . PHE A 1 79 ? 4.552 3.551 -10.447 1.00 95.56 79 PHE A O 1
ATOM 675 N N . GLY A 1 80 ? 6.101 5.169 -10.320 1.00 95.19 80 GLY A N 1
ATOM 676 C CA . GLY A 1 80 ? 6.632 4.806 -9.004 1.00 95.19 80 GLY A CA 1
ATOM 677 C C . GLY A 1 80 ? 5.556 4.580 -7.944 1.00 95.19 80 GLY A C 1
ATOM 678 O O . GLY A 1 80 ? 5.625 3.597 -7.218 1.00 95.19 80 GLY A O 1
ATOM 679 N N . ALA A 1 81 ? 4.507 5.407 -7.915 1.00 95.62 81 ALA A N 1
ATOM 680 C CA . ALA A 1 81 ? 3.399 5.232 -6.972 1.00 95.62 81 ALA A CA 1
ATOM 681 C C . ALA A 1 81 ? 2.652 3.905 -7.183 1.00 95.62 81 ALA A C 1
ATOM 683 O O . ALA A 1 81 ? 2.402 3.184 -6.225 1.00 95.62 81 ALA A O 1
ATOM 684 N N . ARG A 1 82 ? 2.356 3.545 -8.438 1.00 96.75 82 ARG A N 1
ATOM 685 C CA . ARG A 1 82 ? 1.684 2.280 -8.777 1.00 96.75 82 ARG A CA 1
ATOM 686 C C . ARG A 1 82 ? 2.593 1.069 -8.584 1.00 96.75 82 ARG A C 1
ATOM 688 O O . ARG A 1 82 ? 2.109 -0.002 -8.233 1.00 96.75 82 ARG A O 1
ATOM 695 N N . ILE A 1 83 ? 3.898 1.236 -8.809 1.00 97.44 83 ILE A N 1
ATOM 696 C CA . ILE A 1 83 ? 4.886 0.188 -8.541 1.00 97.44 83 ILE A CA 1
ATOM 697 C C . ILE A 1 83 ? 4.934 -0.104 -7.038 1.00 97.44 83 ILE A C 1
ATOM 699 O O . ILE A 1 83 ? 4.777 -1.254 -6.638 1.00 97.44 83 ILE A O 1
ATOM 703 N N . ALA A 1 84 ? 5.066 0.943 -6.218 1.00 97.44 84 ALA A N 1
ATOM 704 C CA . ALA A 1 84 ? 5.043 0.838 -4.764 1.00 97.44 84 ALA A CA 1
ATOM 705 C C . ALA A 1 84 ? 3.735 0.217 -4.253 1.00 97.44 84 ALA A C 1
ATOM 707 O O . ALA A 1 84 ? 3.776 -0.726 -3.472 1.00 97.44 84 ALA A O 1
ATOM 708 N N . GLU A 1 85 ? 2.582 0.701 -4.727 1.00 96.50 85 GLU A N 1
ATOM 709 C CA . GLU A 1 85 ? 1.258 0.177 -4.364 1.00 96.50 85 GLU A CA 1
ATOM 710 C C . GLU A 1 85 ? 1.149 -1.328 -4.634 1.00 96.50 85 GLU A C 1
ATOM 712 O O . GLU A 1 85 ? 0.703 -2.081 -3.770 1.00 96.50 85 GLU A O 1
ATOM 717 N N . LYS A 1 86 ? 1.605 -1.784 -5.807 1.00 96.81 86 LYS A N 1
ATOM 718 C CA . LYS A 1 86 ? 1.563 -3.202 -6.163 1.00 96.81 86 LYS A CA 1
ATOM 719 C C . LYS A 1 86 ? 2.450 -4.062 -5.260 1.00 96.81 86 LYS A C 1
ATOM 721 O O . LYS A 1 86 ? 1.992 -5.115 -4.827 1.00 96.81 86 LYS A O 1
ATOM 726 N N . PHE A 1 87 ? 3.674 -3.630 -4.960 1.00 97.62 87 PHE A N 1
ATOM 727 C CA . PHE A 1 87 ? 4.554 -4.370 -4.048 1.00 97.62 87 PHE A CA 1
ATOM 728 C C . PHE A 1 87 ? 4.020 -4.382 -2.608 1.00 97.62 87 PHE A C 1
ATOM 730 O O . PHE A 1 87 ? 3.998 -5.433 -1.972 1.00 97.62 87 PHE A O 1
ATOM 737 N N . ILE A 1 88 ? 3.474 -3.260 -2.123 1.00 97.69 88 ILE A N 1
ATOM 738 C CA . ILE A 1 88 ? 2.799 -3.184 -0.816 1.00 97.69 88 ILE A CA 1
ATOM 739 C C . ILE A 1 88 ? 1.616 -4.156 -0.755 1.00 97.69 88 ILE A C 1
ATOM 741 O O . ILE A 1 88 ? 1.488 -4.900 0.214 1.00 97.69 88 ILE A O 1
ATOM 745 N N . ALA A 1 89 ? 0.779 -4.208 -1.796 1.00 94.56 89 ALA A N 1
ATOM 746 C CA . ALA A 1 89 ? -0.351 -5.137 -1.870 1.00 94.56 89 ALA A CA 1
ATOM 747 C C . ALA A 1 89 ? 0.078 -6.617 -1.888 1.00 94.56 89 ALA A C 1
ATOM 749 O O . ALA A 1 89 ? -0.713 -7.497 -1.560 1.00 94.56 89 ALA A O 1
ATOM 750 N N . GLN A 1 90 ? 1.327 -6.894 -2.265 1.00 95.50 90 GLN A N 1
ATOM 751 C CA . GLN A 1 90 ? 1.942 -8.223 -2.240 1.00 95.50 90 GLN A CA 1
ATOM 752 C C . GLN A 1 90 ? 2.714 -8.501 -0.941 1.00 95.50 90 GLN A C 1
ATOM 754 O O . GLN A 1 90 ? 3.336 -9.554 -0.827 1.00 95.50 90 GLN A O 1
ATOM 759 N N . ASN A 1 91 ? 2.660 -7.585 0.034 1.00 95.75 91 ASN A N 1
ATOM 760 C CA . ASN A 1 91 ? 3.424 -7.638 1.279 1.00 95.75 91 ASN A CA 1
ATOM 761 C C . ASN A 1 91 ? 4.948 -7.740 1.048 1.00 95.75 91 ASN A C 1
ATOM 763 O O . ASN A 1 91 ? 5.660 -8.372 1.825 1.00 95.75 91 ASN A O 1
ATOM 767 N N . ASP A 1 92 ? 5.435 -7.132 -0.039 1.00 97.25 92 ASP A N 1
ATOM 768 C CA . ASP A 1 92 ? 6.853 -7.020 -0.389 1.00 97.25 92 ASP A CA 1
ATOM 769 C C . ASP A 1 92 ? 7.332 -5.584 -0.133 1.00 97.25 92 ASP A C 1
ATOM 771 O O . ASP A 1 92 ? 7.476 -4.757 -1.039 1.00 97.25 92 ASP A O 1
ATOM 775 N N . GLY A 1 93 ? 7.505 -5.255 1.148 1.00 97.38 93 GLY A N 1
ATOM 776 C CA . GLY A 1 93 ? 7.919 -3.917 1.565 1.00 97.38 93 GLY A CA 1
ATOM 777 C C . GLY A 1 93 ? 9.325 -3.527 1.093 1.00 97.38 93 GLY A C 1
ATOM 778 O O . GLY A 1 93 ? 9.560 -2.355 0.804 1.00 97.38 93 GLY A O 1
ATOM 779 N N . GLU A 1 94 ? 10.234 -4.495 0.957 1.00 97.62 94 GLU A N 1
ATOM 780 C CA . GLU A 1 94 ? 11.616 -4.260 0.518 1.00 97.62 94 GLU A CA 1
ATOM 781 C C . GLU A 1 94 ? 11.664 -3.792 -0.943 1.00 97.62 94 GLU A C 1
ATOM 783 O O . GLU A 1 94 ? 12.288 -2.775 -1.252 1.00 97.62 94 GLU A O 1
ATOM 788 N N . SER A 1 95 ? 10.929 -4.457 -1.843 1.00 97.31 95 SER A N 1
ATOM 789 C CA . SER A 1 95 ? 10.831 -4.018 -3.243 1.00 97.31 95 SER A CA 1
ATOM 790 C C . SER A 1 95 ? 10.046 -2.709 -3.397 1.00 97.31 95 SER A C 1
ATOM 792 O O . SER A 1 95 ? 10.298 -1.932 -4.323 1.00 97.31 95 SER A O 1
ATOM 794 N N . ALA A 1 96 ? 9.095 -2.429 -2.498 1.00 97.94 96 ALA A N 1
ATOM 795 C CA . ALA A 1 96 ? 8.298 -1.204 -2.531 1.00 97.94 96 ALA A CA 1
ATOM 796 C C . ALA A 1 96 ? 9.086 0.050 -2.115 1.00 97.94 96 ALA A C 1
ATOM 798 O O . ALA A 1 96 ? 8.874 1.127 -2.683 1.00 97.94 96 ALA A O 1
ATOM 799 N N . GLU A 1 97 ? 9.974 -0.068 -1.126 1.00 97.69 97 GLU A N 1
ATOM 800 C CA . GLU A 1 97 ? 10.657 1.048 -0.461 1.00 97.69 97 GLU A CA 1
ATOM 801 C C . GLU A 1 97 ? 11.341 2.068 -1.392 1.00 97.69 97 GLU A C 1
ATOM 803 O O . GLU A 1 97 ? 11.095 3.270 -1.204 1.00 97.69 97 GLU A O 1
ATOM 808 N N . PRO A 1 98 ? 12.148 1.681 -2.405 1.00 96.06 98 PRO A N 1
ATOM 809 C CA . PRO A 1 98 ? 12.812 2.658 -3.271 1.00 96.06 98 PRO A CA 1
ATOM 810 C C . PRO A 1 98 ? 11.820 3.502 -4.083 1.00 96.06 98 PRO A C 1
ATOM 812 O O . PRO A 1 98 ? 12.080 4.680 -4.342 1.00 96.06 98 PRO A O 1
ATOM 815 N N . PHE A 1 99 ? 10.669 2.936 -4.452 1.00 96.62 99 PHE A N 1
ATOM 816 C CA . PHE A 1 99 ? 9.622 3.646 -5.187 1.00 96.62 99 PHE A CA 1
ATOM 817 C C . PHE A 1 99 ? 8.748 4.482 -4.251 1.00 96.62 99 PHE A C 1
ATOM 819 O O . PHE A 1 99 ? 8.478 5.651 -4.532 1.00 96.62 99 PHE A O 1
ATOM 826 N N . ALA A 1 100 ? 8.354 3.907 -3.114 1.00 96.75 100 ALA A N 1
ATOM 827 C CA . ALA A 1 100 ? 7.509 4.548 -2.117 1.00 96.75 100 ALA A CA 1
ATOM 828 C C . ALA A 1 100 ? 8.188 5.792 -1.522 1.00 96.75 100 ALA A C 1
ATOM 830 O O . ALA A 1 100 ? 7.610 6.877 -1.533 1.00 96.75 100 ALA A O 1
ATOM 831 N N . SER A 1 101 ? 9.451 5.673 -1.102 1.00 94.81 101 SER A N 1
ATOM 832 C CA . SER A 1 101 ? 10.197 6.761 -0.454 1.00 94.81 101 SER A CA 1
ATOM 833 C C . SER A 1 101 ? 10.331 7.996 -1.344 1.00 94.81 101 SER A C 1
ATOM 835 O O . SER A 1 101 ? 10.152 9.123 -0.880 1.00 94.81 101 SER A O 1
ATOM 837 N N . ARG A 1 102 ? 10.587 7.800 -2.644 1.00 93.44 102 ARG A N 1
ATOM 838 C CA . ARG A 1 102 ? 10.662 8.900 -3.620 1.00 93.44 102 ARG A CA 1
ATOM 839 C C . ARG A 1 102 ? 9.307 9.583 -3.805 1.00 93.44 102 ARG A C 1
ATOM 841 O O . ARG A 1 102 ? 9.242 10.807 -3.898 1.00 93.44 102 ARG A O 1
ATOM 848 N N . VAL A 1 103 ? 8.221 8.806 -3.835 1.00 93.88 103 VAL A N 1
ATOM 849 C CA . VAL A 1 103 ? 6.857 9.349 -3.916 1.00 93.88 103 VAL A CA 1
ATOM 850 C C . VAL A 1 103 ? 6.527 10.151 -2.660 1.00 93.88 103 VAL A C 1
ATOM 852 O O . VAL A 1 103 ? 6.045 11.274 -2.785 1.00 93.88 103 VAL A O 1
ATOM 855 N N . PHE A 1 104 ? 6.852 9.636 -1.472 1.00 93.81 104 PHE A N 1
ATOM 856 C CA . PHE A 1 104 ? 6.620 10.337 -0.210 1.00 93.81 104 PHE A CA 1
ATOM 857 C C . PHE A 1 104 ? 7.355 11.673 -0.162 1.00 93.81 104 PHE A C 1
ATOM 859 O O . PHE A 1 104 ? 6.735 12.681 0.145 1.00 93.81 104 PHE A O 1
ATOM 866 N N . GLN A 1 105 ? 8.634 11.724 -0.544 1.00 91.81 105 GLN A N 1
ATOM 867 C CA . GLN A 1 105 ? 9.400 12.977 -0.560 1.00 91.81 105 GLN A CA 1
ATOM 868 C C . GLN A 1 105 ? 8.771 14.055 -1.452 1.00 91.81 105 GLN A C 1
ATOM 870 O O . GLN A 1 105 ? 8.816 15.236 -1.115 1.00 91.81 105 GLN A O 1
ATOM 875 N N . ARG A 1 106 ? 8.176 13.655 -2.580 1.00 91.00 106 ARG A N 1
ATOM 876 C CA . ARG A 1 106 ? 7.537 14.579 -3.524 1.00 91.00 106 ARG A CA 1
ATOM 877 C C . ARG A 1 106 ? 6.162 15.051 -3.051 1.00 91.00 106 ARG A C 1
ATOM 879 O O . ARG A 1 106 ? 5.812 16.198 -3.282 1.00 91.00 106 ARG A O 1
ATOM 886 N N . VAL A 1 107 ? 5.384 14.154 -2.451 1.00 90.38 107 VAL A N 1
ATOM 887 C CA . VAL A 1 107 ? 3.948 14.351 -2.189 1.00 90.38 107 VAL A CA 1
ATOM 888 C C . VAL A 1 107 ? 3.671 14.828 -0.756 1.00 90.38 107 VAL A C 1
ATOM 890 O O . VAL A 1 107 ? 2.673 15.505 -0.510 1.00 90.38 107 VAL A O 1
ATOM 893 N N . PHE A 1 108 ? 4.577 14.549 0.185 1.00 92.00 108 PHE A N 1
ATOM 894 C CA . PHE A 1 108 ? 4.438 14.923 1.595 1.00 92.00 108 PHE A CA 1
ATOM 895 C C . PHE A 1 108 ? 4.161 16.414 1.841 1.00 92.00 108 PHE A C 1
ATOM 897 O O . PHE A 1 108 ? 3.296 16.693 2.667 1.00 92.00 108 PHE A O 1
ATOM 904 N N . PRO A 1 109 ? 4.811 17.377 1.151 1.00 92.50 109 PRO A N 1
ATOM 905 C CA . PRO A 1 109 ? 4.537 18.797 1.378 1.00 92.50 109 PRO A CA 1
ATOM 906 C C . PRO A 1 109 ? 3.108 19.228 1.021 1.00 92.50 109 PRO A C 1
ATOM 908 O O . PRO A 1 109 ? 2.652 20.254 1.516 1.00 92.50 109 PRO A O 1
ATOM 911 N N . GLU A 1 110 ? 2.425 18.482 0.150 1.00 91.75 110 GLU A N 1
ATOM 912 C CA . GLU A 1 110 ? 1.095 18.833 -0.359 1.00 91.75 110 GLU A CA 1
ATOM 913 C C . GLU A 1 110 ? -0.023 18.121 0.411 1.00 91.75 110 GLU A C 1
ATOM 915 O O . GLU A 1 110 ? -1.050 18.730 0.698 1.00 91.75 110 GLU A O 1
ATOM 920 N N . ILE A 1 111 ? 0.178 16.842 0.750 1.00 92.56 111 ILE A N 1
ATOM 921 C CA . ILE A 1 111 ? -0.808 15.995 1.442 1.00 92.56 111 ILE A CA 1
ATOM 922 C C . ILE A 1 111 ? -0.131 15.138 2.536 1.00 92.56 111 ILE A C 1
ATOM 924 O O . ILE A 1 111 ? 0.057 13.921 2.373 1.00 92.56 111 ILE A O 1
ATOM 928 N N . PRO A 1 112 ? 0.294 15.758 3.653 1.00 94.19 112 PRO A N 1
ATOM 929 C CA . PRO A 1 112 ? 1.117 15.101 4.669 1.00 94.19 112 PRO A CA 1
ATOM 930 C C . PRO A 1 112 ? 0.399 13.953 5.393 1.00 94.19 112 PRO A C 1
ATOM 932 O O . PRO A 1 112 ? 1.033 12.947 5.730 1.00 94.19 112 PRO A O 1
ATOM 935 N N . GLU A 1 113 ? -0.916 14.042 5.593 1.00 95.69 113 GLU A N 1
ATOM 936 C CA . GLU A 1 113 ? -1.722 13.007 6.247 1.00 95.69 113 GLU A CA 1
ATOM 937 C C . GLU A 1 113 ? -1.804 11.742 5.385 1.00 95.69 113 GLU A C 1
ATOM 939 O O . GLU A 1 113 ? -1.478 10.650 5.856 1.00 95.69 113 GLU A O 1
ATOM 944 N N . HIS A 1 114 ? -2.129 11.881 4.094 1.00 95.25 114 HIS A N 1
ATOM 945 C CA . HIS A 1 114 ? -2.127 10.762 3.144 1.00 95.25 114 HIS A CA 1
ATOM 946 C C . HIS A 1 114 ? -0.732 10.155 2.983 1.00 95.25 114 HIS A C 1
ATOM 948 O O . HIS A 1 114 ? -0.588 8.936 2.883 1.00 95.25 114 HIS A O 1
ATOM 954 N N . SER A 1 115 ? 0.308 10.991 2.988 1.00 95.25 115 SER A N 1
ATOM 955 C CA . SER A 1 115 ? 1.693 10.523 2.911 1.00 95.25 115 SER A CA 1
ATOM 956 C C . SER A 1 115 ? 2.086 9.727 4.157 1.00 95.25 115 SER A C 1
ATOM 958 O O . SER A 1 115 ? 2.703 8.673 4.027 1.00 95.25 115 SER A O 1
ATOM 960 N N . THR A 1 116 ? 1.671 10.168 5.351 1.00 96.69 116 THR A N 1
ATOM 961 C CA . THR A 1 116 ? 1.850 9.403 6.597 1.00 96.69 116 THR A CA 1
ATOM 962 C C . THR A 1 116 ? 1.085 8.080 6.526 1.00 96.69 116 THR A C 1
ATOM 964 O O . THR A 1 116 ? 1.623 7.022 6.848 1.00 96.69 116 THR A O 1
ATOM 967 N N . PHE A 1 117 ? -0.163 8.103 6.055 1.00 97.38 117 PHE A N 1
ATOM 968 C CA . PHE A 1 117 ? -0.954 6.889 5.890 1.00 97.38 117 PHE A CA 1
ATOM 969 C C . PHE A 1 117 ? -0.272 5.898 4.933 1.00 97.38 117 PHE A C 1
ATOM 971 O O . PHE A 1 117 ? -0.187 4.707 5.234 1.00 97.38 117 PHE A O 1
ATOM 978 N N . ALA A 1 118 ? 0.269 6.364 3.810 1.00 97.00 118 ALA A N 1
ATOM 979 C CA . ALA A 1 118 ? 0.968 5.512 2.855 1.00 97.00 118 ALA A CA 1
ATOM 980 C C . ALA A 1 118 ? 2.314 4.982 3.395 1.00 97.00 118 ALA A C 1
ATOM 982 O O . ALA A 1 118 ? 2.642 3.819 3.163 1.00 97.00 118 ALA A O 1
ATOM 983 N N . GLN A 1 119 ? 3.056 5.777 4.176 1.00 97.81 119 GLN A N 1
ATOM 984 C CA . GLN A 1 119 ? 4.246 5.311 4.907 1.00 97.81 119 GLN A CA 1
ATOM 985 C C . GLN A 1 119 ? 3.897 4.189 5.891 1.00 97.81 119 GLN A C 1
ATOM 987 O O . GLN A 1 119 ? 4.586 3.173 5.934 1.00 97.81 119 GLN A O 1
ATOM 992 N N . GLY A 1 120 ? 2.776 4.315 6.608 1.00 98.00 120 GLY A N 1
ATOM 993 C CA . GLY A 1 120 ? 2.271 3.249 7.471 1.00 98.00 120 GLY A CA 1
ATOM 994 C C . GLY A 1 120 ? 1.963 1.958 6.703 1.00 98.00 120 GLY A C 1
ATOM 995 O O . GLY A 1 120 ? 2.276 0.878 7.190 1.00 98.00 120 GLY A O 1
ATOM 996 N N . SER A 1 121 ? 1.430 2.043 5.476 1.00 98.19 121 SER A N 1
ATOM 997 C CA . SER A 1 121 ? 1.247 0.856 4.620 1.00 98.19 121 SER A CA 1
ATOM 998 C C . SER A 1 121 ? 2.574 0.191 4.248 1.00 98.19 121 SER A C 1
ATOM 1000 O O . SER A 1 121 ? 2.647 -1.035 4.210 1.00 98.19 121 SER A O 1
ATOM 1002 N N . LEU A 1 122 ? 3.623 0.977 3.986 1.00 98.44 122 LEU A N 1
ATOM 1003 C CA . LEU A 1 122 ? 4.956 0.436 3.721 1.00 98.44 122 LEU A CA 1
ATOM 1004 C C . LEU A 1 122 ? 5.517 -0.284 4.956 1.00 98.44 122 LEU A C 1
ATOM 1006 O O . LEU A 1 122 ? 6.029 -1.389 4.824 1.00 98.44 122 LEU A O 1
ATOM 1010 N N . LEU A 1 123 ? 5.372 0.296 6.153 1.00 98.56 123 LEU A N 1
ATOM 1011 C CA . LEU A 1 123 ? 5.788 -0.348 7.406 1.00 98.56 123 LEU A CA 1
ATOM 1012 C C . LEU A 1 123 ? 5.070 -1.683 7.630 1.00 98.56 123 LEU A C 1
ATOM 1014 O O . LEU A 1 123 ? 5.714 -2.665 7.994 1.00 98.56 123 LEU A O 1
ATOM 1018 N N . ILE A 1 124 ? 3.764 -1.740 7.347 1.00 98.44 124 ILE A N 1
ATOM 1019 C CA . ILE A 1 124 ? 2.983 -2.985 7.391 1.00 98.44 124 ILE A CA 1
ATOM 1020 C C . ILE A 1 124 ? 3.571 -4.019 6.428 1.00 98.44 124 ILE A C 1
ATOM 1022 O O . ILE A 1 124 ? 3.848 -5.141 6.845 1.00 98.44 124 ILE A O 1
ATOM 1026 N N . ALA A 1 125 ? 3.831 -3.632 5.175 1.00 98.06 125 ALA A N 1
ATOM 1027 C CA . ALA A 1 125 ? 4.409 -4.523 4.168 1.00 98.06 125 ALA A CA 1
ATOM 1028 C C . ALA A 1 125 ? 5.828 -5.007 4.524 1.00 98.06 125 ALA A C 1
ATOM 1030 O O . ALA A 1 125 ? 6.238 -6.078 4.085 1.00 98.06 125 ALA A O 1
ATOM 1031 N N . LYS A 1 126 ? 6.574 -4.240 5.331 1.00 98.00 126 LYS A N 1
ATOM 1032 C CA . LYS A 1 126 ? 7.886 -4.625 5.881 1.00 98.00 126 LYS A CA 1
ATOM 1033 C C . LYS A 1 126 ? 7.790 -5.473 7.158 1.00 98.00 126 LYS A C 1
ATOM 1035 O O . LYS A 1 126 ? 8.810 -5.932 7.658 1.00 98.00 126 LYS A O 1
ATOM 1040 N N . GLY A 1 127 ? 6.589 -5.685 7.700 1.00 97.75 127 GLY A N 1
ATOM 1041 C CA . GLY A 1 127 ? 6.374 -6.409 8.957 1.00 97.75 127 GLY A CA 1
ATOM 1042 C C . GLY A 1 127 ? 6.643 -5.587 10.224 1.00 97.75 127 GLY A C 1
ATOM 1043 O O . GLY A 1 127 ? 6.578 -6.130 11.325 1.00 97.75 127 GLY A O 1
ATOM 1044 N N . ASN A 1 128 ? 6.884 -4.278 10.106 1.00 98.38 128 ASN A N 1
ATOM 1045 C CA . ASN A 1 128 ? 7.133 -3.371 11.232 1.00 98.38 128 ASN A CA 1
ATOM 1046 C C . ASN A 1 128 ? 5.810 -2.920 11.874 1.00 98.38 128 ASN A C 1
ATOM 1048 O O . ASN A 1 128 ? 5.441 -1.743 11.840 1.00 98.38 128 ASN A O 1
ATOM 1052 N N . LEU A 1 129 ? 5.058 -3.871 12.431 1.00 98.44 129 LEU A N 1
ATOM 1053 C CA . LEU A 1 129 ? 3.674 -3.648 12.865 1.00 98.44 129 LEU A CA 1
ATOM 1054 C C . LEU A 1 129 ? 3.553 -2.681 14.055 1.00 98.44 129 LEU A C 1
ATOM 1056 O O . LEU A 1 129 ? 2.628 -1.873 14.083 1.00 98.44 129 LEU A O 1
ATOM 1060 N N . GLU A 1 130 ? 4.483 -2.720 15.013 1.00 98.44 130 GLU A N 1
ATOM 1061 C CA . GLU A 1 130 ? 4.479 -1.819 16.181 1.00 98.44 130 GLU A CA 1
ATOM 1062 C C . GLU A 1 130 ? 4.693 -0.352 15.779 1.00 98.44 130 GLU A C 1
ATOM 1064 O O . GLU A 1 130 ? 3.993 0.554 16.245 1.00 98.44 130 GLU A O 1
ATOM 1069 N N . GLU A 1 131 ? 5.634 -0.115 14.863 1.00 98.56 131 GLU A N 1
ATOM 1070 C CA . GLU A 1 131 ? 5.912 1.214 14.317 1.00 98.56 131 GLU A CA 1
ATOM 1071 C C . GLU A 1 131 ? 4.728 1.708 13.477 1.00 98.56 131 GLU A C 1
ATOM 1073 O O . GLU A 1 131 ? 4.293 2.853 13.622 1.00 98.56 131 GLU A O 1
ATOM 1078 N N . ALA A 1 132 ? 4.139 0.824 12.663 1.00 98.69 132 ALA A N 1
ATOM 1079 C CA . ALA A 1 132 ? 2.935 1.130 11.901 1.00 98.69 132 ALA A CA 1
ATOM 1080 C C . ALA A 1 132 ? 1.753 1.498 12.811 1.00 98.69 132 ALA A C 1
ATOM 1082 O O . ALA A 1 132 ? 1.020 2.439 12.502 1.00 98.69 132 ALA A O 1
ATOM 1083 N N . LEU A 1 133 ? 1.575 0.794 13.936 1.00 98.56 133 LEU A N 1
ATOM 1084 C CA . LEU A 1 133 ? 0.506 1.078 14.895 1.00 98.56 133 LEU A CA 1
ATOM 1085 C C . LEU A 1 133 ? 0.729 2.432 15.563 1.00 98.56 133 LEU A C 1
ATOM 1087 O O . LEU A 1 133 ? -0.183 3.256 15.597 1.00 98.56 133 LEU A O 1
ATOM 1091 N N . THR A 1 134 ? 1.954 2.692 16.022 1.00 98.31 134 THR A N 1
ATOM 1092 C CA . THR A 1 134 ? 2.336 3.983 16.611 1.00 98.31 134 THR A CA 1
ATOM 1093 C C . THR A 1 134 ? 2.055 5.134 15.643 1.00 98.31 134 THR A C 1
ATOM 1095 O O . THR A 1 134 ? 1.444 6.140 16.014 1.00 98.31 134 THR A O 1
ATOM 1098 N N . MET A 1 135 ? 2.438 4.968 14.375 1.00 98.38 135 MET A N 1
ATOM 1099 C CA . MET A 1 135 ? 2.183 5.948 13.322 1.00 98.38 135 MET A CA 1
ATOM 1100 C C . MET A 1 135 ? 0.685 6.136 13.054 1.00 98.38 135 MET A C 1
ATOM 1102 O O . MET A 1 135 ? 0.235 7.271 12.912 1.00 98.38 135 MET A O 1
ATOM 1106 N N . ALA A 1 136 ? -0.096 5.054 13.004 1.00 98.44 136 ALA A N 1
ATOM 1107 C CA . ALA A 1 136 ? -1.536 5.111 12.763 1.00 98.44 136 ALA A CA 1
ATOM 1108 C C . ALA A 1 136 ? -2.278 5.823 13.905 1.00 98.44 136 ALA A C 1
ATOM 1110 O O . ALA A 1 136 ? -3.107 6.696 13.645 1.00 98.44 136 ALA A O 1
ATOM 1111 N N . VAL A 1 137 ? -1.936 5.523 15.161 1.00 97.88 137 VAL A N 1
ATOM 1112 C CA . VAL A 1 137 ? -2.496 6.208 16.336 1.00 97.88 137 VAL A CA 1
ATOM 1113 C C . VAL A 1 137 ? -2.136 7.694 16.319 1.00 97.88 137 VAL A C 1
ATOM 1115 O O . VAL A 1 137 ? -3.017 8.532 16.477 1.00 97.88 137 VAL A O 1
ATOM 1118 N N . SER A 1 138 ? -0.875 8.045 16.040 1.00 97.25 138 SER A N 1
ATOM 1119 C CA . SER A 1 138 ? -0.457 9.451 15.934 1.00 97.25 138 SER A CA 1
ATOM 1120 C C . SER A 1 138 ? -1.129 10.190 14.772 1.00 97.25 138 SER A C 1
ATOM 1122 O O . SER A 1 138 ? -1.404 11.385 14.870 1.00 97.25 138 SER A O 1
ATOM 1124 N N . LEU A 1 139 ? -1.381 9.503 13.656 1.00 97.69 139 LEU A N 1
ATOM 1125 C CA . LEU A 1 139 ? -2.083 10.078 12.516 1.00 97.69 139 LEU A CA 1
ATOM 1126 C C . LEU A 1 139 ? -3.552 10.358 12.846 1.00 97.69 139 LEU A C 1
ATOM 1128 O O . LEU A 1 139 ? -4.051 11.392 12.422 1.00 97.69 139 LEU A O 1
ATOM 1132 N N . LYS A 1 140 ? -4.217 9.492 13.623 1.00 96.44 140 LYS A N 1
ATOM 1133 C CA . LYS A 1 140 ? -5.634 9.639 13.993 1.00 96.44 140 LYS A CA 1
ATOM 1134 C C . LYS A 1 140 ? -5.951 11.031 14.553 1.00 96.44 140 LYS A C 1
ATOM 1136 O O . LYS A 1 140 ? -6.906 11.651 14.106 1.00 96.44 140 LYS A O 1
ATOM 1141 N N . GLU A 1 141 ? -5.093 11.541 15.435 1.00 92.81 141 GLU A N 1
ATOM 1142 C CA . GLU A 1 141 ? -5.226 12.855 16.091 1.00 92.81 141 GLU A CA 1
ATOM 1143 C C . GLU A 1 141 ? -5.027 14.061 15.150 1.00 92.81 141 GLU A C 1
ATOM 1145 O O . GLU A 1 141 ? -5.148 15.205 15.574 1.00 92.81 141 GLU A O 1
ATOM 1150 N N . ARG A 1 142 ? -4.653 13.832 13.884 1.00 93.88 142 ARG A N 1
ATOM 1151 C CA . ARG A 1 142 ? -4.422 14.880 12.874 1.00 93.88 142 ARG A CA 1
ATOM 1152 C C . ARG A 1 142 ? -5.452 14.863 11.743 1.00 93.88 142 ARG A C 1
ATOM 1154 O O . ARG A 1 142 ? -5.381 15.700 10.849 1.00 93.88 142 ARG A O 1
ATOM 1161 N N . LEU A 1 143 ? -6.388 13.911 11.750 1.00 93.81 143 LEU A N 1
ATOM 1162 C CA . LEU A 1 143 ? -7.334 13.664 10.653 1.00 93.81 143 LEU A CA 1
ATOM 1163 C C . LEU A 1 143 ? -8.670 14.411 10.811 1.00 93.81 143 LEU A C 1
ATOM 1165 O O . LEU A 1 143 ? -9.708 13.923 10.373 1.00 93.81 143 LEU A O 1
ATOM 1169 N N . ASP A 1 144 ? -8.650 15.616 11.378 1.00 80.94 144 ASP A N 1
ATOM 1170 C CA . ASP A 1 144 ? -9.870 16.376 11.699 1.00 80.94 144 ASP A CA 1
ATOM 1171 C C . ASP A 1 144 ? -10.711 16.762 10.467 1.00 80.94 144 ASP A C 1
ATOM 1173 O O . ASP A 1 144 ? -11.917 16.971 10.576 1.00 80.94 144 ASP A O 1
ATOM 1177 N N . ASN A 1 145 ? -10.088 16.865 9.286 1.00 84.75 145 ASN A N 1
ATOM 1178 C CA . ASN A 1 145 ? -10.732 17.370 8.066 1.00 84.75 145 ASN A CA 1
ATOM 1179 C C . ASN A 1 145 ? -10.885 16.323 6.948 1.00 84.75 145 ASN A C 1
ATOM 1181 O O . ASN A 1 145 ? -11.462 16.640 5.909 1.00 84.75 145 ASN A O 1
ATOM 1185 N N . ASP A 1 146 ? -10.391 15.095 7.138 1.00 94.25 146 ASP A N 1
ATOM 1186 C CA . ASP A 1 146 ? -10.528 14.007 6.160 1.00 94.25 146 ASP A CA 1
ATOM 1187 C C . ASP A 1 146 ? -11.191 12.788 6.808 1.00 94.25 146 ASP A C 1
ATOM 1189 O O . ASP A 1 146 ? -10.541 11.852 7.281 1.00 94.25 146 ASP A O 1
ATOM 1193 N N . ALA A 1 147 ? -12.524 12.815 6.810 1.00 95.19 147 ALA A N 1
ATOM 1194 C CA . ALA A 1 147 ? -13.349 11.766 7.393 1.00 95.19 147 ALA A CA 1
ATOM 1195 C C . ALA A 1 147 ? -13.116 10.394 6.738 1.00 95.19 147 ALA A C 1
ATOM 1197 O O . ALA A 1 147 ? -13.178 9.370 7.417 1.00 95.19 147 ALA A O 1
ATOM 1198 N N . LEU A 1 148 ? -12.832 10.342 5.432 1.00 95.69 148 LEU A N 1
ATOM 1199 C CA . LEU A 1 148 ? -12.628 9.068 4.744 1.00 95.69 148 LEU A CA 1
ATOM 1200 C C . LEU A 1 148 ? -11.283 8.451 5.136 1.00 95.69 148 LEU A C 1
ATOM 1202 O O . LEU A 1 148 ? -11.223 7.266 5.476 1.00 95.69 148 LEU A O 1
ATOM 1206 N N . LEU A 1 149 ? -10.214 9.252 5.147 1.00 96.75 149 LEU A N 1
ATOM 1207 C CA . LEU A 1 149 ? -8.904 8.803 5.613 1.00 96.75 149 LEU A CA 1
ATOM 1208 C C . LEU A 1 149 ? -8.936 8.418 7.097 1.00 96.75 149 LEU A C 1
ATOM 1210 O O . LEU A 1 149 ? -8.312 7.426 7.476 1.00 96.75 149 LEU A O 1
ATOM 1214 N N . TYR A 1 150 ? -9.702 9.143 7.916 1.00 97.56 150 TYR A N 1
ATOM 1215 C CA . TYR A 1 150 ? -9.958 8.794 9.314 1.00 97.56 150 TYR A CA 1
ATOM 1216 C C . TYR A 1 150 ? -10.576 7.398 9.444 1.00 97.56 150 TYR A C 1
ATOM 1218 O O . TYR A 1 150 ? -10.022 6.547 10.143 1.00 97.56 150 TYR A O 1
ATOM 1226 N N . GLY A 1 151 ? -11.646 7.117 8.695 1.00 96.44 151 GLY A N 1
ATOM 1227 C CA . GLY A 1 151 ? -12.286 5.802 8.670 1.00 96.44 151 GLY A CA 1
ATOM 1228 C C . GLY A 1 151 ? -11.336 4.671 8.253 1.00 96.44 151 GLY A C 1
ATOM 1229 O O . GLY A 1 151 ? -11.240 3.649 8.938 1.00 96.44 151 GLY A O 1
ATOM 1230 N N . PHE A 1 152 ? -10.555 4.862 7.183 1.00 97.38 152 PHE A N 1
ATOM 1231 C CA . PHE A 1 152 ? -9.528 3.891 6.780 1.00 97.38 152 PHE A CA 1
ATOM 1232 C C . PHE A 1 152 ? -8.445 3.692 7.849 1.00 97.38 152 PHE A C 1
ATOM 1234 O O . PHE A 1 152 ? -7.959 2.574 8.052 1.00 97.38 152 PHE A O 1
ATOM 1241 N N . ASN A 1 153 ? -8.055 4.758 8.546 1.00 98.25 153 ASN A N 1
ATOM 1242 C CA . ASN A 1 153 ? -7.059 4.685 9.606 1.00 98.25 153 ASN A CA 1
ATOM 1243 C C . ASN A 1 153 ? -7.588 3.946 10.845 1.00 98.25 153 ASN A C 1
ATOM 1245 O O . ASN A 1 153 ? -6.842 3.172 11.440 1.00 98.25 153 ASN A O 1
ATOM 1249 N N . LEU A 1 154 ? -8.872 4.079 11.186 1.00 97.38 154 LEU A N 1
ATOM 1250 C CA . LEU A 1 154 ? -9.502 3.279 12.242 1.00 97.38 154 LEU A CA 1
ATOM 1251 C C . LEU A 1 154 ? -9.492 1.778 11.916 1.00 97.38 154 LEU A C 1
ATOM 1253 O O . LEU A 1 154 ? -9.103 0.970 12.763 1.00 97.38 154 LEU A O 1
ATOM 1257 N N . VAL A 1 155 ? -9.832 1.402 10.675 1.00 96.62 155 VAL A N 1
ATOM 1258 C CA . VAL A 1 155 ? -9.735 0.004 10.204 1.00 96.62 155 VAL A CA 1
ATOM 1259 C C . VAL A 1 155 ? -8.307 -0.520 10.360 1.00 96.62 155 VAL A C 1
ATOM 1261 O O . VAL A 1 155 ? -8.096 -1.636 10.847 1.00 96.62 155 VAL A O 1
ATOM 1264 N N . ARG A 1 156 ? -7.309 0.293 9.992 1.00 97.56 156 ARG A N 1
ATOM 1265 C CA . ARG A 1 156 ? -5.894 -0.053 10.156 1.00 97.56 156 ARG A CA 1
ATOM 1266 C C . ARG A 1 156 ? -5.514 -0.255 11.620 1.00 97.56 156 ARG A C 1
ATOM 1268 O O . ARG A 1 156 ? -4.876 -1.259 11.916 1.00 97.56 156 ARG A O 1
ATOM 1275 N N . ILE A 1 157 ? -5.876 0.668 12.513 1.00 98.38 157 ILE A N 1
ATOM 1276 C CA . ILE A 1 157 ? -5.550 0.567 13.944 1.00 98.38 157 ILE A CA 1
ATOM 1277 C C . ILE A 1 157 ? -6.132 -0.727 14.513 1.00 98.38 157 ILE A C 1
ATOM 1279 O O . ILE A 1 157 ? -5.388 -1.511 15.096 1.00 98.38 157 ILE A O 1
ATOM 1283 N N . ALA A 1 158 ? -7.418 -1.005 14.270 1.00 97.12 158 ALA A N 1
ATOM 1284 C CA . ALA A 1 158 ? -8.052 -2.238 14.736 1.00 97.12 158 ALA A CA 1
ATOM 1285 C C . ALA A 1 158 ? -7.330 -3.492 14.204 1.00 97.12 158 ALA A C 1
ATOM 1287 O O . ALA A 1 158 ? -7.039 -4.418 14.960 1.00 97.12 158 ALA A O 1
ATOM 1288 N N . SER A 1 159 ? -6.971 -3.499 12.916 1.00 96.00 159 SER A N 1
ATOM 1289 C CA . SER A 1 159 ? -6.262 -4.620 12.282 1.00 96.00 159 SER A CA 1
ATOM 1290 C C . SER A 1 159 ? -4.849 -4.827 12.846 1.00 96.00 159 SER A C 1
ATOM 1292 O O . SER A 1 159 ? -4.423 -5.963 13.052 1.00 96.00 159 SER A O 1
ATOM 1294 N N . LEU A 1 160 ? -4.125 -3.742 13.129 1.00 98.25 160 LEU A N 1
ATOM 1295 C CA . LEU A 1 160 ? -2.782 -3.779 13.711 1.00 98.25 160 LEU A CA 1
ATOM 1296 C C . LEU A 1 160 ? -2.795 -4.225 15.174 1.00 98.25 160 LEU A C 1
ATOM 1298 O O . LEU A 1 160 ? -2.012 -5.097 15.541 1.00 98.25 160 LEU A O 1
ATOM 1302 N N . CYS A 1 161 ? -3.705 -3.685 15.990 1.00 97.94 161 CYS A N 1
ATOM 1303 C CA . CYS A 1 161 ? -3.904 -4.139 17.367 1.00 97.94 161 CYS A CA 1
ATOM 1304 C C . CYS A 1 161 ? -4.219 -5.635 17.404 1.00 97.94 161 CYS A C 1
ATOM 1306 O O . CYS A 1 161 ? -3.662 -6.362 18.224 1.00 97.94 161 CYS A O 1
ATOM 1308 N N . ARG A 1 162 ? -5.037 -6.115 16.459 1.00 95.62 162 ARG A N 1
ATOM 1309 C CA . ARG A 1 162 ? -5.309 -7.543 16.324 1.00 95.62 162 ARG A CA 1
ATOM 1310 C C . ARG A 1 162 ? -4.050 -8.343 15.986 1.00 95.62 162 ARG A C 1
ATOM 1312 O O . ARG A 1 162 ? -3.793 -9.362 16.623 1.00 95.62 162 ARG A O 1
ATOM 1319 N N . ALA A 1 163 ? -3.275 -7.906 14.998 1.00 96.81 163 ALA A N 1
ATOM 1320 C CA . ALA A 1 163 ? -2.055 -8.600 14.585 1.00 96.81 163 ALA A CA 1
ATOM 1321 C C . ALA A 1 163 ? -0.990 -8.667 15.699 1.00 96.81 163 ALA A C 1
ATOM 1323 O O . ALA A 1 163 ? -0.199 -9.605 15.728 1.00 96.81 163 ALA A O 1
ATOM 1324 N N . LEU A 1 164 ? -1.001 -7.696 16.617 1.00 97.88 164 LEU A N 1
ATOM 1325 C CA . LEU A 1 164 ? -0.105 -7.597 17.773 1.00 97.88 164 LEU A CA 1
ATOM 1326 C C . LEU A 1 164 ? -0.692 -8.182 19.074 1.00 97.88 164 LEU A C 1
ATOM 1328 O O . LEU A 1 164 ? -0.051 -8.100 20.116 1.00 97.88 164 LEU A O 1
ATOM 1332 N N . ASP A 1 165 ? -1.894 -8.764 19.024 1.00 96.75 165 ASP A N 1
ATOM 1333 C CA . ASP A 1 165 ? -2.615 -9.337 20.174 1.00 96.75 165 ASP A CA 1
ATOM 1334 C C . ASP A 1 165 ? -2.883 -8.346 21.332 1.00 96.75 165 ASP A C 1
ATOM 1336 O O . ASP A 1 165 ? -2.957 -8.716 22.504 1.00 96.75 165 ASP A O 1
ATOM 1340 N N . VAL A 1 166 ? -3.081 -7.062 21.006 1.00 95.69 166 VAL A N 1
ATOM 1341 C CA . VAL A 1 166 ? -3.408 -5.986 21.966 1.00 95.69 166 VAL A CA 1
ATOM 1342 C C . VAL A 1 166 ? -4.921 -5.739 21.983 1.00 95.69 166 VAL A C 1
ATOM 1344 O O . VAL A 1 166 ? -5.462 -4.840 21.335 1.00 95.69 166 VAL A O 1
ATOM 1347 N N . SER A 1 167 ? -5.634 -6.622 22.688 1.00 93.25 167 SER A N 1
ATOM 1348 C CA . SER A 1 167 ? -7.104 -6.700 22.654 1.00 93.25 167 SER A CA 1
ATOM 1349 C C . SER A 1 167 ? -7.809 -5.433 23.160 1.00 93.25 167 SER A C 1
ATOM 1351 O O . SER A 1 167 ? -8.827 -5.027 22.601 1.00 93.25 167 SER A O 1
ATOM 1353 N N . ALA A 1 168 ? -7.286 -4.771 24.197 1.00 94.62 168 ALA A N 1
ATOM 1354 C CA . ALA A 1 168 ? -7.951 -3.606 24.782 1.00 94.62 168 ALA A CA 1
ATOM 1355 C C . ALA A 1 168 ? -8.026 -2.434 23.786 1.00 94.62 168 ALA A C 1
ATOM 1357 O O . ALA A 1 168 ? -9.080 -1.817 23.620 1.00 94.62 168 ALA A O 1
ATOM 1358 N N . GLU A 1 169 ? -6.926 -2.172 23.091 1.00 95.44 169 GLU A N 1
ATOM 1359 C CA . GLU A 1 169 ? -6.776 -1.141 22.072 1.00 95.44 169 GLU A CA 1
ATOM 1360 C C . GLU A 1 169 ? -7.569 -1.486 20.806 1.00 95.44 169 GLU A C 1
ATOM 1362 O O . GLU A 1 169 ? -8.215 -0.603 20.238 1.00 95.44 169 GLU A O 1
ATOM 1367 N N . GLU A 1 170 ? -7.617 -2.769 20.416 1.00 96.81 170 GLU A N 1
ATOM 1368 C CA . GLU A 1 170 ? -8.496 -3.240 19.335 1.00 96.81 170 GLU A CA 1
ATOM 1369 C C . GLU A 1 170 ? -9.957 -2.875 19.639 1.00 96.81 170 GLU A C 1
ATOM 1371 O O . GLU A 1 170 ? -10.633 -2.272 18.806 1.00 96.81 170 GLU A O 1
ATOM 1376 N N . GLN A 1 171 ? -10.442 -3.166 20.851 1.00 96.31 171 GLN A N 1
ATOM 1377 C CA . GLN A 1 171 ? -11.826 -2.874 21.243 1.00 96.31 171 GLN A CA 1
ATOM 1378 C C . GLN A 1 171 ? -12.134 -1.371 21.279 1.00 96.31 171 GLN A C 1
ATOM 1380 O O . GLN A 1 171 ? -13.270 -0.970 21.020 1.00 96.31 171 GLN A O 1
ATOM 1385 N N . VAL A 1 172 ? -11.151 -0.524 21.600 1.00 96.50 172 VAL A N 1
ATOM 1386 C CA . VAL A 1 172 ? -11.312 0.936 21.511 1.00 96.50 172 VAL A CA 1
ATOM 1387 C C . VAL A 1 172 ? -11.482 1.358 20.052 1.00 96.50 172 VAL A C 1
ATOM 1389 O O . VAL A 1 172 ? -12.475 2.008 19.729 1.00 96.50 172 VAL A O 1
ATOM 1392 N N . ALA A 1 173 ? -10.583 0.920 19.169 1.00 96.56 173 ALA A N 1
ATOM 1393 C CA . ALA A 1 173 ? -10.641 1.256 17.749 1.00 96.56 173 ALA A CA 1
ATOM 1394 C C . ALA A 1 173 ? -11.921 0.737 17.071 1.00 96.56 173 ALA A C 1
ATOM 1396 O O . ALA A 1 173 ? -12.526 1.451 16.275 1.00 96.56 173 ALA A O 1
ATOM 1397 N N . LEU A 1 174 ? -12.379 -0.471 17.421 1.00 97.12 174 LEU A N 1
ATOM 1398 C CA . LEU A 1 174 ? -13.621 -1.045 16.894 1.00 97.12 174 LEU A CA 1
ATOM 1399 C C . LEU A 1 174 ? -14.863 -0.248 17.309 1.00 97.12 174 LEU A C 1
ATOM 1401 O O . LEU A 1 174 ? -15.769 -0.093 16.497 1.00 97.12 174 LEU A O 1
ATOM 1405 N N . ARG A 1 175 ? -14.916 0.274 18.542 1.00 96.69 175 ARG A N 1
ATOM 1406 C CA . ARG A 1 175 ? -16.028 1.133 18.990 1.00 96.69 175 ARG A CA 1
ATOM 1407 C C . ARG A 1 175 ? -16.038 2.481 18.276 1.00 96.69 175 ARG A C 1
ATOM 1409 O O . ARG A 1 175 ? -17.105 2.945 17.890 1.00 96.69 175 ARG A O 1
ATOM 1416 N N . GLU A 1 176 ? -14.871 3.097 18.094 1.00 96.50 176 GLU A N 1
ATOM 1417 C CA . GLU A 1 176 ? -14.760 4.339 17.314 1.00 96.50 176 GLU A CA 1
ATOM 1418 C C . GLU A 1 176 ? -15.201 4.115 15.859 1.00 96.50 176 GLU A C 1
ATOM 1420 O O . GLU A 1 176 ? -15.958 4.912 15.310 1.00 96.50 176 GLU A O 1
ATOM 1425 N N . LEU A 1 177 ? -14.794 2.994 15.257 1.00 96.19 177 LEU A N 1
ATOM 1426 C CA . LEU A 1 177 ? -15.165 2.634 13.890 1.00 96.19 177 LEU A CA 1
ATOM 1427 C C . LEU A 1 177 ? -16.662 2.331 13.737 1.00 96.19 177 LEU A C 1
ATOM 1429 O O . LEU A 1 177 ? -17.267 2.725 12.744 1.00 96.19 177 LEU A O 1
ATOM 1433 N N . GLU A 1 178 ? -17.263 1.647 14.711 1.00 96.06 178 GLU A N 1
ATOM 1434 C CA . GLU A 1 178 ? -18.709 1.407 14.759 1.00 96.06 178 GLU A CA 1
ATOM 1435 C C . GLU A 1 178 ? -19.476 2.733 14.780 1.00 96.06 178 GLU A C 1
ATOM 1437 O O . GLU A 1 178 ? -20.337 2.946 13.928 1.00 96.06 178 GLU A O 1
ATOM 1442 N N . GLY A 1 179 ? -19.091 3.659 15.668 1.00 95.44 179 GLY A N 1
ATOM 1443 C CA . GLY A 1 179 ? -19.682 4.997 15.731 1.00 95.44 179 GLY A CA 1
ATOM 1444 C C . GLY A 1 179 ? -19.549 5.759 14.411 1.00 95.44 179 GLY A C 1
ATOM 1445 O O . GLY A 1 179 ? -20.540 6.275 13.900 1.00 95.44 179 GLY A O 1
ATOM 1446 N N . PHE A 1 180 ? -18.358 5.743 13.804 1.00 95.25 180 PHE A N 1
ATOM 1447 C CA . PHE A 1 180 ? -18.112 6.365 12.499 1.00 95.25 180 PHE A CA 1
ATOM 1448 C C . PHE A 1 180 ? -19.043 5.821 11.399 1.00 95.25 180 PHE A C 1
ATOM 1450 O O . PHE A 1 180 ? -19.556 6.577 10.575 1.00 95.25 180 PHE A O 1
ATOM 1457 N N . ILE A 1 181 ? -19.294 4.509 11.379 1.00 94.31 181 ILE A N 1
ATOM 1458 C CA . ILE A 1 181 ? -20.177 3.879 10.388 1.00 94.31 181 ILE A CA 1
ATOM 1459 C C . ILE A 1 181 ? -21.653 4.223 10.641 1.00 94.31 181 ILE A C 1
ATOM 1461 O O . ILE A 1 181 ? -22.414 4.433 9.689 1.00 94.31 181 ILE A O 1
ATOM 1465 N N . GLU A 1 182 ? -22.070 4.295 11.905 1.00 94.06 182 GLU A N 1
ATOM 1466 C CA . GLU A 1 182 ? -23.448 4.611 12.298 1.00 94.06 182 GLU A CA 1
ATOM 1467 C C . GLU A 1 182 ? -23.885 6.029 11.907 1.00 94.06 182 GLU A C 1
ATOM 1469 O O . GLU A 1 182 ? -25.075 6.249 11.658 1.00 94.06 182 GLU A O 1
ATOM 1474 N N . GLU A 1 183 ? -22.940 6.964 11.765 1.00 92.50 183 GLU A N 1
ATOM 1475 C CA . GLU A 1 183 ? -23.204 8.328 11.289 1.00 92.50 183 GLU A CA 1
ATOM 1476 C C . GLU A 1 183 ? -23.775 8.370 9.865 1.00 92.50 183 GLU A C 1
ATOM 1478 O O . GLU A 1 183 ? -24.455 9.334 9.505 1.00 92.50 183 GLU A O 1
ATOM 1483 N N . LYS A 1 184 ? -23.524 7.334 9.046 1.00 91.44 184 LYS A N 1
ATOM 1484 C CA . LYS A 1 184 ? -23.975 7.244 7.642 1.00 91.44 184 LYS A CA 1
ATOM 1485 C C . LYS A 1 184 ? -23.605 8.478 6.807 1.00 91.44 184 LYS A C 1
ATOM 1487 O O . LYS A 1 184 ? -24.332 8.853 5.885 1.00 91.44 184 LYS A O 1
ATOM 1492 N N . SER A 1 185 ? -22.475 9.104 7.127 1.00 94.81 185 SER A N 1
ATOM 1493 C CA . SER A 1 185 ? -21.873 10.149 6.301 1.00 94.81 185 SER A CA 1
ATOM 1494 C C . SER A 1 185 ? -21.455 9.586 4.936 1.00 94.81 185 SER A C 1
ATOM 1496 O O . SER A 1 185 ? -21.319 8.373 4.764 1.00 94.81 185 SER A O 1
ATOM 1498 N N . GLU A 1 186 ? -21.217 10.453 3.949 1.00 95.69 186 GLU A N 1
ATOM 1499 C CA . GLU A 1 186 ? -20.709 10.024 2.635 1.00 95.69 186 GLU A CA 1
ATOM 1500 C C . GLU A 1 186 ? -19.407 9.216 2.772 1.00 95.69 186 GLU A C 1
ATOM 1502 O O . GLU A 1 186 ? -19.272 8.152 2.173 1.00 95.69 186 GLU A O 1
ATOM 1507 N N . ALA A 1 187 ? -18.495 9.657 3.643 1.00 95.19 187 ALA A N 1
ATOM 1508 C CA . ALA A 1 187 ? -17.257 8.944 3.942 1.00 95.19 187 ALA A CA 1
ATOM 1509 C C . ALA A 1 187 ? -17.507 7.552 4.553 1.00 95.19 187 ALA A C 1
ATOM 1511 O O . ALA A 1 187 ? -16.864 6.584 4.153 1.00 95.19 187 ALA A O 1
ATOM 1512 N N . ALA A 1 188 ? -18.465 7.428 5.476 1.00 94.00 188 ALA A N 1
ATOM 1513 C CA . ALA A 1 188 ? -18.839 6.146 6.072 1.00 94.00 188 ALA A CA 1
ATOM 1514 C C . ALA A 1 188 ? -19.442 5.173 5.046 1.00 94.00 188 ALA A C 1
ATOM 1516 O O . ALA A 1 188 ? -19.145 3.976 5.065 1.00 94.00 188 ALA A O 1
ATOM 1517 N N . LEU A 1 189 ? -20.266 5.679 4.123 1.00 93.00 189 LEU A N 1
ATOM 1518 C CA . LEU A 1 189 ? -20.833 4.878 3.037 1.00 93.00 189 LEU A CA 1
ATOM 1519 C C . LEU A 1 189 ? -19.740 4.399 2.076 1.00 93.00 189 LEU A C 1
ATOM 1521 O O . LEU A 1 189 ? -19.671 3.204 1.794 1.00 93.00 189 LEU A O 1
ATOM 1525 N N . LEU A 1 190 ? -18.844 5.296 1.654 1.00 93.69 190 LEU A N 1
ATOM 1526 C CA . LEU A 1 190 ? -17.708 4.950 0.797 1.00 93.69 190 LEU A CA 1
ATOM 1527 C C . LEU A 1 190 ? -16.786 3.919 1.459 1.00 93.69 190 LEU A C 1
ATOM 1529 O O . LEU A 1 190 ? -16.361 2.968 0.802 1.00 93.69 190 LEU A O 1
ATOM 1533 N N . LEU A 1 191 ? -16.508 4.058 2.760 1.00 93.31 191 LEU A N 1
ATOM 1534 C CA . LEU A 1 191 ? -15.702 3.087 3.502 1.00 93.31 191 LEU A CA 1
ATOM 1535 C C . LEU A 1 191 ? -16.348 1.693 3.485 1.00 93.31 191 LEU A C 1
ATOM 1537 O O . LEU A 1 191 ? -15.671 0.706 3.199 1.00 93.31 191 LEU A O 1
ATOM 1541 N N . ASN A 1 192 ? -17.656 1.610 3.741 1.00 89.75 192 ASN A N 1
ATOM 1542 C CA . ASN A 1 192 ? -18.398 0.347 3.697 1.00 89.75 192 ASN A CA 1
ATOM 1543 C C . ASN A 1 192 ? -18.424 -0.279 2.297 1.00 89.75 192 ASN A C 1
ATOM 1545 O O . ASN A 1 192 ? -18.346 -1.500 2.174 1.00 89.75 192 ASN A O 1
ATOM 1549 N N . GLU A 1 193 ? -18.521 0.530 1.241 1.00 89.44 193 GLU A N 1
ATOM 1550 C CA . GLU A 1 193 ? -18.442 0.042 -0.140 1.00 89.44 193 GLU A CA 1
ATOM 1551 C C . GLU A 1 193 ? -17.056 -0.519 -0.474 1.00 89.44 193 GLU A C 1
ATOM 1553 O O . GLU A 1 193 ? -16.954 -1.545 -1.149 1.00 89.44 193 GLU A O 1
ATOM 1558 N N . CYS A 1 194 ? -15.995 0.114 0.035 1.00 88.88 194 CYS A N 1
ATOM 1559 C CA . CYS A 1 194 ? -14.624 -0.368 -0.125 1.00 88.88 194 CYS A CA 1
ATOM 1560 C C . CYS A 1 194 ? -14.359 -1.662 0.659 1.00 88.88 194 CYS A C 1
ATOM 1562 O O . CYS A 1 194 ? -13.484 -2.440 0.279 1.00 88.88 194 CYS A O 1
ATOM 1564 N N . PHE A 1 195 ? -15.099 -1.900 1.744 1.00 84.06 195 PHE A N 1
ATOM 1565 C CA . PHE A 1 195 ? -14.904 -3.031 2.645 1.00 84.06 195 PHE A CA 1
ATOM 1566 C C . PHE A 1 195 ? -16.052 -4.041 2.523 1.00 84.06 195 PHE A C 1
ATOM 1568 O O . PHE A 1 195 ? -16.893 -4.207 3.412 1.00 84.06 195 PHE A O 1
ATOM 1575 N N . LYS A 1 196 ? -16.076 -4.730 1.379 1.00 78.44 196 LYS A N 1
ATOM 1576 C CA . LYS A 1 196 ? -17.011 -5.820 1.110 1.00 78.44 196 LYS A CA 1
ATOM 1577 C C . LYS A 1 196 ? -16.294 -6.994 0.460 1.00 78.44 196 LYS A C 1
ATOM 1579 O O . LYS A 1 196 ? -15.892 -6.924 -0.700 1.00 78.44 196 LYS A O 1
ATOM 1584 N N . GLU A 1 197 ? -16.201 -8.098 1.191 1.00 76.69 197 GLU A N 1
ATOM 1585 C CA . GLU A 1 197 ? -15.692 -9.363 0.664 1.00 76.69 197 GLU A CA 1
ATOM 1586 C C . GLU A 1 197 ? -16.837 -10.378 0.596 1.00 76.69 197 GLU A C 1
ATOM 1588 O O . GLU A 1 197 ? -17.331 -10.884 1.606 1.00 76.69 197 GLU A O 1
ATOM 1593 N N . GLY A 1 198 ? -17.325 -10.631 -0.621 1.00 79.31 198 GLY A N 1
ATOM 1594 C CA . GLY A 1 198 ? -18.509 -11.460 -0.837 1.00 79.31 198 GLY A CA 1
ATOM 1595 C C . GLY A 1 198 ? -19.751 -10.872 -0.155 1.00 79.31 198 GLY A C 1
ATOM 1596 O O . GLY A 1 198 ? -20.261 -9.825 -0.565 1.00 79.31 198 GLY A O 1
ATOM 1597 N N . THR A 1 199 ? -20.265 -11.573 0.858 1.00 79.88 199 THR A N 1
ATOM 1598 C CA . THR A 1 199 ? -21.427 -11.152 1.661 1.00 79.88 199 THR A CA 1
ATOM 1599 C C . THR A 1 199 ? -21.051 -10.460 2.966 1.00 79.88 199 THR A C 1
ATOM 1601 O O . THR A 1 199 ? -21.939 -9.915 3.609 1.00 79.88 199 THR A O 1
ATOM 1604 N N . THR A 1 200 ? -19.778 -10.493 3.362 1.00 84.00 200 THR A N 1
ATOM 1605 C CA . THR A 1 200 ? -19.318 -9.938 4.637 1.00 84.00 200 THR A CA 1
ATOM 1606 C C . THR A 1 200 ? -19.083 -8.442 4.492 1.00 84.00 200 THR A C 1
ATOM 1608 O O . THR A 1 200 ? -18.319 -8.005 3.627 1.00 84.00 200 THR A O 1
ATOM 1611 N N . THR A 1 201 ? -19.746 -7.662 5.340 1.00 89.62 201 THR A N 1
ATOM 1612 C CA . THR A 1 201 ? -19.570 -6.210 5.439 1.00 89.62 201 THR A CA 1
ATOM 1613 C C . THR A 1 201 ? -18.623 -5.837 6.578 1.00 89.62 201 THR A C 1
ATOM 1615 O O . THR A 1 201 ? -18.333 -6.646 7.464 1.00 89.62 201 THR A O 1
ATOM 1618 N N . LEU A 1 202 ? -18.170 -4.582 6.601 1.00 90.25 202 LE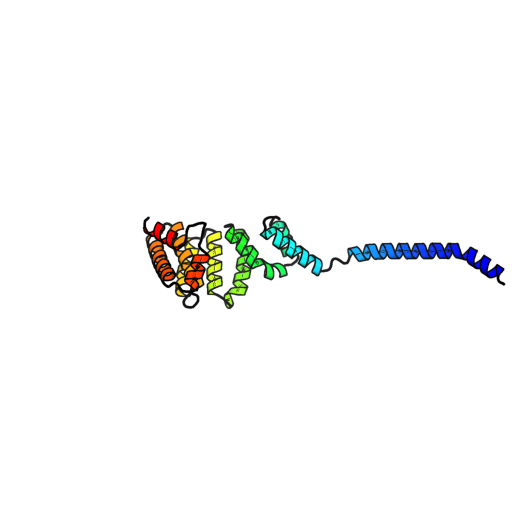U A N 1
ATOM 1619 C CA . LEU A 1 202 ? -17.393 -4.050 7.722 1.00 90.25 202 LEU A CA 1
ATOM 1620 C C . LEU A 1 202 ? -18.160 -4.120 9.053 1.00 90.25 202 LEU A C 1
ATOM 1622 O O . LEU A 1 202 ? -17.576 -4.453 10.082 1.00 90.25 202 LEU A O 1
ATOM 1626 N N . SER A 1 203 ? -19.474 -3.885 9.038 1.00 90.00 203 SER A N 1
ATOM 1627 C CA . SER A 1 203 ? -20.328 -4.017 10.226 1.00 90.00 203 SER A CA 1
ATOM 1628 C C . SER A 1 203 ? -20.403 -5.458 10.742 1.00 90.00 203 SER A C 1
ATOM 1630 O O . SER A 1 203 ? -20.363 -5.674 11.957 1.00 90.00 203 SER A O 1
ATOM 1632 N N . ASP A 1 204 ? -20.460 -6.447 9.842 1.00 90.50 204 ASP A N 1
ATOM 1633 C CA . ASP A 1 204 ? -20.431 -7.867 10.221 1.00 90.50 204 ASP A CA 1
ATOM 1634 C C . ASP A 1 204 ? -19.095 -8.223 10.881 1.00 90.50 204 ASP A C 1
ATOM 1636 O O . ASP A 1 204 ? -19.068 -8.876 11.928 1.00 90.50 204 ASP A O 1
ATOM 1640 N N . TYR A 1 205 ? -17.989 -7.738 10.304 1.00 90.38 205 TYR A N 1
ATOM 1641 C CA . TYR A 1 205 ? -16.650 -7.919 10.857 1.00 90.38 205 TYR A CA 1
ATOM 1642 C C . TYR A 1 205 ? -16.542 -7.339 12.274 1.00 90.38 205 TYR A C 1
ATOM 1644 O O . TYR A 1 205 ? -16.158 -8.054 13.201 1.00 90.38 205 TYR A O 1
ATOM 1652 N N . ILE A 1 206 ? -16.943 -6.079 12.479 1.00 92.81 206 ILE A N 1
ATOM 1653 C CA . ILE A 1 206 ? -16.907 -5.425 13.799 1.00 92.81 206 ILE A CA 1
ATOM 1654 C C . ILE A 1 206 ? -17.730 -6.216 14.823 1.00 92.81 206 ILE A C 1
ATOM 1656 O O . ILE A 1 206 ? -17.251 -6.497 15.925 1.00 92.81 206 ILE A O 1
ATOM 1660 N N . SER A 1 207 ? -18.943 -6.627 14.442 1.00 91.12 207 SER A N 1
ATOM 1661 C CA . SER A 1 207 ? -19.847 -7.389 15.310 1.00 91.12 207 SER A CA 1
ATOM 1662 C C . SER A 1 207 ? -19.230 -8.719 15.741 1.00 91.12 207 SER A C 1
ATOM 1664 O O . SER A 1 207 ? -19.257 -9.061 16.921 1.00 91.12 207 SER A O 1
ATOM 1666 N N . GLN A 1 208 ? -18.613 -9.450 14.808 1.00 91.00 208 GLN A N 1
ATOM 1667 C CA . GLN A 1 208 ? -17.933 -10.706 15.111 1.00 91.00 208 GLN A CA 1
ATOM 1668 C C . GLN A 1 208 ? -16.751 -10.490 16.066 1.00 91.00 208 GLN A C 1
ATOM 1670 O O . GLN A 1 208 ? -16.598 -11.235 17.036 1.00 91.00 208 GLN A O 1
ATOM 1675 N N . ARG A 1 209 ? -15.924 -9.468 15.823 1.00 89.69 209 ARG A N 1
ATOM 1676 C CA . ARG A 1 209 ? -14.717 -9.197 16.621 1.00 89.69 209 ARG A CA 1
ATOM 1677 C C . ARG A 1 209 ? -15.022 -8.776 18.056 1.00 89.69 209 ARG A C 1
ATOM 1679 O O . ARG A 1 209 ? -14.299 -9.172 18.959 1.00 89.69 209 ARG A O 1
ATOM 1686 N N . LYS A 1 210 ? -16.109 -8.040 18.294 1.00 85.31 210 LYS A N 1
ATOM 1687 C CA . LYS A 1 210 ? -16.525 -7.632 19.651 1.00 85.31 210 LYS A CA 1
ATOM 1688 C C . LYS A 1 210 ? -17.030 -8.793 20.522 1.00 85.31 210 LYS A C 1
ATOM 1690 O O . LYS A 1 210 ? -17.179 -8.619 21.727 1.00 85.31 210 LYS A O 1
ATOM 1695 N N . THR A 1 211 ? -17.323 -9.953 19.927 1.00 85.00 211 THR A N 1
ATOM 1696 C CA . THR A 1 211 ? -17.803 -11.148 20.652 1.00 85.00 211 THR A CA 1
ATOM 1697 C C . THR A 1 211 ? -16.707 -12.147 21.026 1.00 85.00 211 THR A C 1
ATOM 1699 O O . THR A 1 211 ? -17.003 -13.114 21.729 1.00 85.00 211 THR A O 1
ATOM 1702 N N . GLN A 1 212 ? -15.475 -11.935 20.551 1.00 72.94 212 GLN A N 1
ATOM 1703 C CA . GLN A 1 212 ? -14.301 -12.768 20.840 1.00 72.94 212 GLN A CA 1
ATOM 1704 C C . GLN A 1 212 ? -13.455 -12.140 21.942 1.00 72.94 212 GLN A C 1
ATOM 1706 O O . GLN A 1 212 ? -12.952 -12.921 22.776 1.00 72.94 212 GLN A O 1
#

pLDDT: mean 90.54, std 9.61, range [50.28, 98.69]